Protein AF-A0A660MCF5-F1 (afdb_monomer_lite)

Secondary structure (DSSP, 8-state):
--TTSSPEEEEEEHHHHHHHHHHHHHT-TTS--GGG--HHHHHHHHHHHHHSSSPPP--GGGS-HHHHHHHHHHHHHHHHHHHH-TTSEEEEEEET--SSHHHHHHHHHHHTTTSEEE-TTS-EEESS-EEEEE-SHHHHHHHHHHHHHHHH-HHHHHHHHHTTTEEEEEE-HHHHHHHH-HHHHHHHHHHHHHHHHHHHHHHT-EEEEEE-TTSGGG-SSS-HHHHHHTSPTT--SS--EE--

Structure (mmCIF, N/CA/C/O backbone):
data_AF-A0A660MCF5-F1
#
_entry.id   AF-A0A660MCF5-F1
#
loop_
_atom_site.group_PDB
_atom_site.id
_atom_site.type_symbol
_atom_site.label_atom_id
_atom_site.label_alt_id
_atom_site.label_comp_id
_atom_site.label_asym_id
_atom_site.label_entity_id
_atom_site.label_seq_id
_atom_site.pdbx_PDB_ins_code
_atom_site.Cartn_x
_atom_site.Cartn_y
_atom_site.Cartn_z
_atom_site.occupancy
_atom_site.B_iso_or_equiv
_atom_site.auth_seq_id
_atom_site.auth_comp_id
_atom_site.auth_asym_id
_atom_site.auth_atom_id
_atom_site.pdbx_PDB_model_num
ATOM 1 N N . CYS A 1 1 ? -12.412 12.109 -18.275 1.00 53.78 1 CYS A N 1
ATOM 2 C CA . CYS A 1 1 ? -12.302 12.964 -17.074 1.00 53.78 1 CYS A CA 1
ATOM 3 C C . CYS A 1 1 ? -13.684 13.061 -16.426 1.00 53.78 1 CYS A C 1
ATOM 5 O O . CYS A 1 1 ? -14.648 13.336 -17.127 1.00 53.78 1 CYS A O 1
ATOM 7 N N . GLY A 1 2 ? -13.813 12.710 -15.140 1.00 71.75 2 GLY A N 1
ATOM 8 C CA . GLY A 1 2 ? -15.038 12.979 -14.368 1.00 71.75 2 GLY A CA 1
ATOM 9 C C . GLY A 1 2 ? -15.058 14.424 -13.853 1.00 71.75 2 GLY A C 1
ATOM 10 O O . GLY A 1 2 ? -14.301 15.258 -14.342 1.00 71.75 2 GLY A O 1
ATOM 11 N N . PHE A 1 3 ? -15.846 14.708 -12.812 1.00 80.00 3 PHE A N 1
ATOM 12 C CA . PHE A 1 3 ? -15.931 16.039 -12.180 1.00 80.00 3 PHE A CA 1
ATOM 13 C C . PHE A 1 3 ? -14.675 16.477 -11.391 1.00 80.00 3 PHE A C 1
ATOM 15 O O . PHE A 1 3 ? -14.666 17.560 -10.822 1.00 80.00 3 PHE A O 1
ATOM 22 N N . HIS A 1 4 ? -13.612 15.666 -11.361 1.00 82.19 4 HIS A N 1
ATOM 23 C CA . HIS A 1 4 ? -12.361 15.929 -10.627 1.00 82.19 4 HIS A CA 1
ATOM 24 C C . HIS A 1 4 ? -11.191 16.386 -11.516 1.00 82.19 4 HIS A C 1
ATOM 26 O O . HIS A 1 4 ? -10.119 16.650 -10.992 1.00 82.19 4 HIS A O 1
ATOM 32 N N . MET A 1 5 ? -11.371 16.481 -12.843 1.00 88.25 5 MET A N 1
ATOM 33 C CA . MET A 1 5 ? -10.310 16.702 -13.851 1.00 88.25 5 MET A CA 1
ATOM 34 C C . MET A 1 5 ? -9.238 15.597 -13.886 1.00 88.25 5 MET A C 1
ATOM 36 O O . MET A 1 5 ? -9.144 14.890 -14.891 1.00 88.25 5 MET A O 1
ATOM 40 N N . ALA A 1 6 ? -8.497 15.416 -12.794 1.00 89.88 6 ALA A N 1
ATOM 41 C CA . ALA A 1 6 ? -7.480 14.397 -12.571 1.00 89.88 6 ALA A CA 1
ATOM 42 C C . ALA A 1 6 ? -7.706 13.696 -11.222 1.00 89.88 6 ALA A C 1
ATOM 44 O O . ALA A 1 6 ? -8.265 14.278 -10.294 1.00 89.88 6 ALA A O 1
ATOM 45 N N . SER A 1 7 ? -7.298 12.433 -11.125 1.00 93.81 7 SER A N 1
ATOM 46 C CA . SER A 1 7 ? -7.293 11.715 -9.850 1.00 93.81 7 SER A CA 1
ATOM 47 C C . SER A 1 7 ? -6.057 12.121 -9.049 1.00 93.81 7 SER A C 1
ATOM 49 O O . SER A 1 7 ? -4.959 12.167 -9.602 1.00 93.81 7 SER A O 1
ATOM 51 N N . LEU A 1 8 ? -6.228 12.405 -7.759 1.00 95.56 8 LEU A N 1
ATOM 52 C CA . LEU A 1 8 ? -5.124 12.751 -6.866 1.00 95.56 8 LEU A CA 1
ATOM 53 C C . LEU A 1 8 ? -4.585 11.492 -6.176 1.00 95.56 8 LEU A C 1
ATOM 55 O O . LEU A 1 8 ? -5.326 10.806 -5.475 1.00 95.56 8 LEU A O 1
ATOM 59 N N . ASP A 1 9 ? -3.305 11.185 -6.357 1.00 97.19 9 ASP A N 1
ATOM 60 C CA . ASP A 1 9 ? -2.635 10.182 -5.527 1.00 97.19 9 ASP A CA 1
ATOM 61 C C . ASP A 1 9 ? -2.304 10.777 -4.151 1.00 97.19 9 ASP A C 1
ATOM 63 O O . ASP A 1 9 ? -1.912 11.941 -4.042 1.00 97.19 9 ASP A O 1
ATOM 67 N N . ILE A 1 10 ? -2.433 9.970 -3.100 1.00 97.94 10 ILE A N 1
ATOM 68 C CA . ILE A 1 10 ? -2.010 10.328 -1.741 1.00 97.94 10 ILE A CA 1
ATOM 69 C C . ILE A 1 10 ? -0.671 9.658 -1.480 1.00 97.94 10 ILE A C 1
ATOM 71 O O . ILE A 1 10 ? -0.515 8.488 -1.806 1.00 97.94 10 ILE A O 1
ATOM 75 N N . ARG A 1 11 ? 0.295 10.362 -0.889 1.00 97.75 11 ARG A N 1
ATOM 76 C CA . ARG A 1 11 ? 1.612 9.802 -0.567 1.00 97.75 11 ARG A CA 1
ATOM 77 C C . ARG A 1 11 ? 2.017 10.177 0.852 1.00 97.75 11 ARG A C 1
ATOM 79 O O . ARG A 1 11 ? 1.908 11.342 1.218 1.00 97.75 11 ARG A O 1
ATOM 86 N N . GLN A 1 12 ? 2.507 9.202 1.613 1.00 97.94 12 GLN A N 1
ATOM 87 C CA . GLN A 1 12 ? 3.078 9.405 2.948 1.00 97.94 12 GLN A CA 1
ATOM 88 C C . GLN A 1 12 ? 4.193 8.376 3.211 1.00 97.94 12 GLN A C 1
ATOM 90 O O . GLN A 1 12 ? 4.252 7.344 2.541 1.00 97.94 12 GLN A O 1
ATOM 95 N N . GLU A 1 13 ? 5.114 8.673 4.122 1.00 97.19 13 GLU A N 1
ATOM 96 C CA . GLU A 1 13 ? 6.187 7.771 4.558 1.00 97.19 13 GLU A CA 1
ATOM 97 C C . GLU A 1 13 ? 5.668 6.682 5.507 1.00 97.19 13 GLU A C 1
ATOM 99 O O . GLU A 1 13 ? 4.833 6.953 6.367 1.00 97.19 13 GLU A O 1
ATOM 104 N N . SER A 1 14 ? 6.187 5.458 5.381 1.00 97.94 14 SER A N 1
ATOM 105 C CA . SER A 1 14 ? 5.777 4.320 6.208 1.00 97.94 14 SER A CA 1
ATOM 106 C C . SER A 1 14 ? 5.953 4.527 7.717 1.00 97.94 14 SER A C 1
ATOM 108 O O . SER A 1 14 ? 5.112 4.092 8.499 1.00 97.94 14 SER A O 1
ATOM 110 N N . THR A 1 15 ? 7.021 5.206 8.150 1.00 97.62 15 THR A N 1
ATOM 111 C CA . THR A 1 15 ? 7.314 5.431 9.579 1.00 97.62 15 THR A CA 1
ATOM 112 C C . THR A 1 15 ? 6.227 6.261 10.262 1.00 97.62 15 THR A C 1
ATOM 114 O O . THR A 1 15 ? 5.878 5.997 11.413 1.00 97.62 15 THR A O 1
ATOM 117 N N . TRP A 1 16 ? 5.623 7.202 9.529 1.00 98.19 16 TRP A N 1
ATOM 118 C CA . TRP A 1 16 ? 4.471 7.970 9.989 1.00 98.19 16 TRP A CA 1
ATOM 119 C C . TRP A 1 16 ? 3.284 7.053 10.293 1.00 98.19 16 TRP A C 1
ATOM 121 O O . TRP A 1 16 ? 2.671 7.162 11.353 1.00 98.19 16 TRP A O 1
ATOM 131 N N . HIS A 1 17 ? 2.981 6.101 9.402 1.00 98.56 17 HIS A N 1
ATOM 132 C CA . HIS A 1 17 ? 1.906 5.127 9.622 1.00 98.56 17 HIS A CA 1
ATOM 133 C C . HIS A 1 17 ? 2.190 4.251 10.837 1.00 98.56 17 HIS A C 1
ATOM 135 O O . HIS A 1 17 ? 1.314 4.104 11.686 1.00 98.56 17 HIS A O 1
ATOM 141 N N . THR A 1 18 ? 3.416 3.740 10.957 1.00 98.56 18 THR A N 1
ATOM 142 C CA . THR A 1 18 ? 3.846 2.921 12.095 1.00 98.56 18 THR A CA 1
ATOM 143 C C . THR A 1 18 ? 3.662 3.659 13.424 1.00 98.56 18 THR A C 1
ATOM 145 O O . THR A 1 18 ? 3.112 3.083 14.360 1.00 98.56 18 THR A O 1
ATOM 148 N N . ASN A 1 19 ? 4.057 4.934 13.507 1.00 98.31 19 ASN A N 1
ATOM 149 C CA . ASN A 1 19 ? 3.918 5.737 14.727 1.00 98.31 19 ASN A CA 1
ATOM 150 C C . ASN A 1 19 ? 2.449 5.977 15.095 1.00 98.31 19 ASN A C 1
ATOM 152 O O . ASN A 1 19 ? 2.067 5.811 16.252 1.00 98.31 19 ASN A O 1
ATOM 156 N N . VAL A 1 20 ? 1.613 6.305 14.106 1.00 98.25 20 VAL A N 1
ATOM 157 C CA . VAL A 1 20 ? 0.172 6.503 14.314 1.00 98.25 20 VAL A CA 1
ATOM 158 C C . VAL A 1 20 ? -0.497 5.206 14.772 1.00 98.25 20 VAL A C 1
ATOM 160 O O . VAL A 1 20 ? -1.303 5.210 15.699 1.00 98.25 20 VAL A O 1
ATOM 163 N N . VAL A 1 21 ? -0.159 4.072 14.156 1.00 98.12 21 VAL A N 1
ATOM 164 C CA . VAL A 1 21 ? -0.683 2.763 14.568 1.00 98.12 21 VAL A CA 1
ATOM 165 C C . VAL A 1 21 ? -0.220 2.407 15.980 1.00 98.12 21 VAL A C 1
ATOM 167 O O . VAL A 1 21 ? -1.032 1.923 16.768 1.00 98.12 21 VAL A O 1
ATOM 170 N N . ALA A 1 22 ? 1.031 2.698 16.339 1.00 98.12 22 ALA A N 1
ATOM 171 C CA . ALA A 1 22 ? 1.524 2.483 17.694 1.00 98.12 22 ALA A CA 1
ATOM 172 C C . ALA A 1 22 ? 0.764 3.319 18.736 1.00 98.12 22 ALA A C 1
ATOM 174 O O . ALA A 1 22 ? 0.375 2.785 19.774 1.00 98.12 22 ALA A O 1
ATOM 175 N N . ASP A 1 23 ? 0.495 4.594 18.446 1.00 97.38 23 ASP A N 1
ATOM 176 C CA . ASP A 1 23 ? -0.283 5.477 19.322 1.00 97.38 23 ASP A CA 1
ATOM 177 C C . ASP A 1 23 ? -1.736 4.994 19.486 1.00 97.38 23 ASP A C 1
ATOM 179 O O . ASP A 1 23 ? -2.269 4.960 20.597 1.00 97.38 23 ASP A O 1
ATOM 183 N N . LEU A 1 24 ? -2.362 4.520 18.401 1.00 96.38 24 LEU A N 1
ATOM 184 C CA . LEU A 1 24 ? -3.690 3.897 18.452 1.00 96.38 24 LEU A CA 1
ATOM 185 C C . LEU A 1 24 ? -3.702 2.633 19.325 1.00 96.38 24 LEU A C 1
ATOM 187 O O . LEU A 1 24 ? -4.633 2.440 20.107 1.00 96.38 24 LEU A O 1
ATOM 191 N N . PHE A 1 25 ? -2.680 1.780 19.210 1.00 96.00 25 PHE A N 1
ATOM 192 C CA . PHE A 1 25 ? -2.556 0.563 20.018 1.00 96.00 25 PHE A CA 1
ATOM 193 C C . PHE A 1 25 ? -2.331 0.891 21.500 1.00 96.00 25 PHE A C 1
ATOM 195 O O . PHE A 1 25 ? -2.960 0.275 22.356 1.00 96.00 25 PHE A O 1
ATOM 202 N N . ALA A 1 26 ? -1.514 1.901 21.813 1.00 94.94 26 ALA A N 1
ATOM 203 C CA . ALA A 1 26 ? -1.263 2.340 23.187 1.00 94.94 26 ALA A CA 1
ATOM 204 C C . ALA A 1 26 ? -2.535 2.832 23.907 1.00 94.94 26 ALA A C 1
ATOM 206 O O . ALA A 1 26 ? -2.649 2.711 25.127 1.00 94.94 26 ALA A O 1
ATOM 207 N N . HIS A 1 27 ? -3.512 3.342 23.152 1.00 92.88 27 HIS A N 1
ATOM 208 C CA . HIS A 1 27 ? -4.799 3.813 23.667 1.00 92.88 27 HIS A CA 1
ATOM 209 C C . HIS A 1 27 ? -5.928 2.769 23.582 1.00 92.88 27 HIS A C 1
ATOM 211 O O . HIS A 1 27 ? -7.075 3.075 23.916 1.00 92.88 27 HIS A O 1
ATOM 217 N N . ALA A 1 28 ? -5.619 1.532 23.182 1.00 90.06 28 ALA A N 1
ATOM 218 C CA . ALA A 1 28 ? -6.555 0.416 23.104 1.00 90.06 28 ALA A CA 1
ATOM 219 C C . ALA A 1 28 ? -6.152 -0.687 24.108 1.00 90.06 28 ALA A C 1
ATOM 221 O O . ALA A 1 28 ? -5.292 -1.510 23.802 1.00 90.06 28 ALA A O 1
ATOM 222 N N . PRO A 1 29 ? -6.780 -0.765 25.301 1.00 85.50 29 PRO A N 1
ATOM 223 C CA . PRO A 1 29 ? -6.327 -1.635 26.398 1.00 85.50 29 PRO A CA 1
ATOM 224 C C . PRO A 1 29 ? -6.278 -3.138 26.084 1.00 85.50 29 PRO A C 1
ATOM 226 O O . PRO A 1 29 ? -5.662 -3.909 26.813 1.00 85.50 29 PRO A O 1
ATOM 229 N N . ASN A 1 30 ? -6.984 -3.572 25.043 1.00 89.50 30 ASN A N 1
ATOM 230 C CA . ASN A 1 30 ? -7.065 -4.958 24.594 1.00 89.50 30 ASN A CA 1
ATOM 231 C C . ASN A 1 30 ? -6.038 -5.312 23.506 1.00 89.50 30 ASN A C 1
ATOM 233 O O . ASN A 1 30 ? -6.046 -6.449 23.032 1.00 89.50 30 ASN A O 1
ATOM 237 N N . LEU A 1 31 ? -5.203 -4.362 23.082 1.00 93.56 31 LEU A N 1
ATOM 238 C CA . LEU A 1 31 ? -4.169 -4.570 22.074 1.00 93.56 31 LEU A CA 1
ATOM 239 C C . LEU A 1 31 ? -2.777 -4.662 22.721 1.00 93.56 31 LEU A C 1
ATOM 241 O O . LEU A 1 31 ? -2.547 -4.090 23.787 1.00 93.56 31 LEU A O 1
ATOM 245 N N . PRO A 1 32 ? -1.845 -5.414 22.110 1.00 95.31 32 PRO A N 1
ATOM 246 C CA . PRO A 1 32 ? -0.457 -5.455 22.566 1.00 95.31 32 PRO A CA 1
ATOM 247 C C . PRO A 1 32 ? 0.245 -4.107 22.346 1.00 95.31 32 PRO A C 1
ATOM 249 O O . PRO A 1 32 ? -0.199 -3.289 21.545 1.00 95.31 32 PRO A O 1
ATOM 252 N N . ASP A 1 33 ? 1.399 -3.903 22.985 1.00 96.88 33 ASP A N 1
ATOM 253 C CA . ASP A 1 33 ? 2.291 -2.800 22.616 1.00 96.88 33 ASP A CA 1
ATOM 254 C C . ASP A 1 33 ? 2.858 -3.042 21.209 1.00 96.88 33 ASP A C 1
ATOM 256 O O . ASP A 1 33 ? 3.674 -3.942 20.996 1.00 96.88 33 ASP A O 1
ATOM 260 N N . TYR A 1 34 ? 2.426 -2.229 20.244 1.00 97.94 34 TYR A N 1
ATOM 261 C CA . TYR A 1 34 ? 2.814 -2.355 18.840 1.00 97.94 34 TYR A CA 1
ATOM 262 C C . TYR A 1 34 ? 4.327 -2.216 18.619 1.00 97.94 34 TYR A C 1
ATOM 264 O O . TYR A 1 34 ? 4.895 -2.872 17.743 1.00 97.94 34 TYR A O 1
ATOM 272 N N . ASN A 1 35 ? 5.003 -1.396 19.430 1.00 96.88 35 ASN A N 1
ATOM 273 C CA . ASN A 1 35 ? 6.444 -1.186 19.307 1.00 96.88 35 ASN A CA 1
ATOM 274 C C . ASN A 1 35 ? 7.248 -2.405 19.767 1.00 96.88 35 ASN A C 1
ATOM 276 O O . ASN A 1 35 ? 8.346 -2.631 19.260 1.00 96.88 35 ASN A O 1
ATOM 280 N N . ALA A 1 36 ? 6.687 -3.206 20.675 1.00 97.62 36 ALA A N 1
ATOM 281 C CA . ALA A 1 36 ? 7.292 -4.443 21.157 1.00 97.62 36 ALA A CA 1
ATOM 282 C C . ALA A 1 36 ? 7.068 -5.639 20.214 1.00 97.62 36 ALA A C 1
ATOM 284 O O . ALA A 1 36 ? 7.728 -6.667 20.372 1.00 97.62 36 ALA A O 1
ATOM 285 N N . LEU A 1 37 ? 6.153 -5.527 19.244 1.00 98.19 37 LEU A N 1
ATOM 286 C CA . LEU A 1 37 ? 5.903 -6.582 18.265 1.00 98.19 37 LEU A CA 1
ATOM 287 C C . LEU A 1 37 ? 7.003 -6.632 17.204 1.00 98.19 37 LEU A C 1
ATOM 289 O O . LEU A 1 37 ? 7.386 -5.611 16.618 1.00 98.19 37 LEU A O 1
ATOM 293 N N . ASP A 1 38 ? 7.432 -7.853 16.895 1.00 98.19 38 ASP A N 1
ATOM 294 C CA . ASP A 1 38 ? 8.187 -8.143 15.686 1.00 98.19 38 ASP A CA 1
ATOM 295 C C . ASP A 1 38 ? 7.291 -8.057 14.437 1.00 98.19 38 ASP A C 1
ATOM 297 O O . ASP A 1 38 ? 6.078 -7.850 14.509 1.00 98.19 38 ASP A O 1
ATOM 301 N N . GLU A 1 39 ? 7.895 -8.191 13.258 1.00 97.81 39 GLU A N 1
ATOM 302 C CA . GLU A 1 39 ? 7.181 -8.041 11.988 1.00 97.81 39 GLU A CA 1
ATOM 303 C C . GLU A 1 39 ? 6.022 -9.042 11.841 1.00 97.81 39 GLU A C 1
ATOM 305 O O . GLU A 1 39 ? 4.929 -8.669 11.413 1.00 97.81 39 GLU A O 1
ATOM 310 N N . ALA A 1 40 ? 6.222 -10.295 12.257 1.00 97.88 40 ALA A N 1
ATOM 311 C CA . ALA A 1 40 ? 5.183 -11.319 12.202 1.00 97.88 40 ALA A CA 1
ATOM 312 C C . ALA A 1 40 ? 4.018 -10.993 13.152 1.00 97.88 40 ALA A C 1
ATOM 314 O O . ALA A 1 40 ? 2.851 -11.090 12.763 1.00 97.88 40 ALA A O 1
ATOM 315 N N . GLY A 1 41 ? 4.321 -10.542 14.374 1.00 98.31 41 GLY A N 1
ATOM 316 C CA . GLY A 1 41 ? 3.332 -10.105 15.353 1.00 98.31 41 GLY A CA 1
ATOM 317 C C . GLY A 1 41 ? 2.517 -8.907 14.868 1.00 98.31 41 GLY A C 1
ATOM 318 O O . GLY A 1 41 ? 1.291 -8.906 15.003 1.00 98.31 41 GLY A O 1
ATOM 319 N N . ARG A 1 42 ? 3.164 -7.917 14.235 1.00 98.56 42 ARG A N 1
ATOM 320 C CA . ARG A 1 42 ? 2.482 -6.763 13.622 1.00 98.56 42 ARG A CA 1
ATOM 321 C C . ARG A 1 42 ? 1.526 -7.204 12.523 1.00 98.56 42 ARG A C 1
ATOM 323 O O . ARG A 1 42 ? 0.357 -6.817 12.541 1.00 98.56 42 ARG A O 1
ATOM 330 N N . GLN A 1 43 ? 1.994 -8.054 11.606 1.00 98.44 43 GLN A N 1
ATOM 331 C CA . GLN A 1 43 ? 1.157 -8.597 10.537 1.00 98.44 43 GLN A CA 1
ATOM 332 C C . GLN A 1 43 ? -0.048 -9.346 11.104 1.00 98.44 43 GLN A C 1
ATOM 334 O O . GLN A 1 43 ? -1.174 -9.094 10.678 1.00 98.44 43 GLN A O 1
ATOM 339 N N . GLN A 1 44 ? 0.155 -10.223 12.089 1.00 98.06 44 GLN A N 1
ATOM 340 C CA . GLN A 1 44 ? -0.926 -10.987 12.705 1.00 98.06 44 GLN A CA 1
ATOM 341 C C . GLN A 1 44 ? -1.968 -10.072 13.362 1.00 98.06 44 GLN A C 1
ATOM 343 O O . GLN A 1 44 ? -3.161 -10.214 13.083 1.00 98.06 44 GLN A O 1
ATOM 348 N N . ALA A 1 45 ? -1.531 -9.122 14.194 1.00 97.69 45 ALA A N 1
ATOM 349 C CA . ALA A 1 45 ? -2.424 -8.200 14.890 1.00 97.69 45 ALA A CA 1
ATOM 350 C C . ALA A 1 45 ? -3.243 -7.353 13.904 1.00 97.69 45 ALA A C 1
ATOM 352 O O . ALA A 1 45 ? -4.471 -7.289 13.999 1.00 97.69 45 ALA A O 1
ATOM 353 N N . LEU A 1 46 ? -2.586 -6.760 12.902 1.00 97.81 46 LEU A N 1
ATOM 354 C CA . LEU A 1 46 ? -3.259 -5.948 11.888 1.00 97.81 46 LEU A CA 1
ATOM 355 C C . LEU A 1 46 ? -4.219 -6.776 11.038 1.00 97.81 46 LEU A C 1
ATOM 357 O O . LEU A 1 46 ? -5.336 -6.341 10.787 1.00 97.81 46 LEU A O 1
ATOM 361 N N . THR A 1 47 ? -3.833 -7.986 10.637 1.00 96.94 47 THR A N 1
ATOM 362 C CA . THR A 1 47 ? -4.687 -8.874 9.832 1.00 96.94 47 THR A CA 1
ATOM 363 C C . THR A 1 47 ? -5.995 -9.190 10.544 1.00 96.94 47 THR A C 1
ATOM 365 O O . THR A 1 47 ? -7.057 -9.137 9.925 1.00 96.94 47 THR A O 1
ATOM 368 N N . GLN A 1 48 ? -5.931 -9.474 11.848 1.00 95.19 48 GLN A N 1
ATOM 369 C CA . GLN A 1 48 ? -7.116 -9.728 12.666 1.00 95.19 48 GLN A CA 1
ATOM 370 C C . GLN A 1 48 ? -8.012 -8.487 12.756 1.00 95.19 48 GLN A C 1
ATOM 372 O O . GLN A 1 48 ? -9.221 -8.587 12.554 1.00 95.19 48 GLN A O 1
ATOM 377 N N . LEU A 1 49 ? -7.427 -7.310 12.990 1.00 95.25 49 LEU A N 1
ATOM 378 C CA . LEU A 1 49 ? -8.168 -6.047 13.070 1.00 95.25 49 LEU A CA 1
ATOM 379 C C . LEU A 1 49 ? -8.786 -5.637 11.726 1.00 95.25 49 LEU A C 1
ATOM 381 O O . LEU A 1 49 ? -9.901 -5.119 11.686 1.00 95.25 49 LEU A O 1
ATOM 385 N N . ILE A 1 50 ? -8.093 -5.898 10.617 1.00 95.31 50 ILE A N 1
ATOM 386 C CA . ILE A 1 50 ? -8.585 -5.622 9.263 1.00 95.31 50 ILE A CA 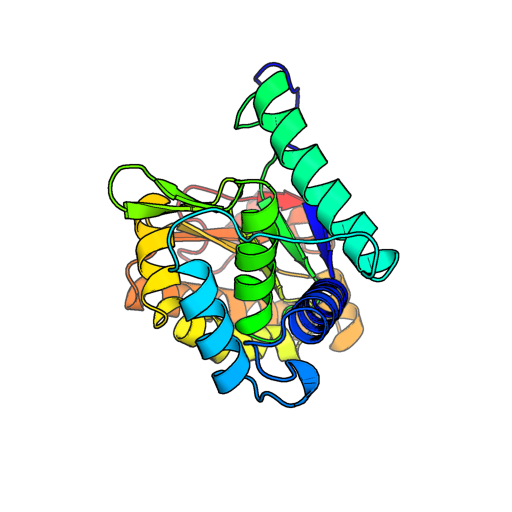1
ATOM 387 C C . ILE A 1 50 ? -9.698 -6.595 8.867 1.00 95.31 50 ILE A C 1
ATOM 389 O O . ILE A 1 50 ? -10.611 -6.198 8.148 1.00 95.31 50 ILE A O 1
ATOM 393 N N . ALA A 1 51 ? -9.662 -7.840 9.337 1.00 93.00 51 ALA A N 1
ATOM 394 C CA . ALA A 1 51 ? -10.709 -8.825 9.070 1.00 93.00 51 ALA A CA 1
ATOM 395 C C . ALA A 1 51 ? -11.930 -8.694 9.999 1.00 93.00 51 ALA A C 1
ATOM 397 O O . ALA A 1 51 ? -12.963 -9.308 9.737 1.00 93.00 51 ALA A O 1
ATOM 398 N N . ALA A 1 52 ? -11.836 -7.916 11.081 1.00 91.50 52 ALA A N 1
ATOM 399 C CA . ALA A 1 52 ? -12.945 -7.731 12.008 1.00 91.50 52 ALA A CA 1
ATOM 400 C C . ALA A 1 52 ? -14.126 -6.991 11.337 1.00 91.50 52 ALA A C 1
ATOM 402 O O . ALA A 1 52 ? -13.906 -6.080 10.529 1.00 91.50 52 ALA A O 1
ATOM 403 N N . PRO A 1 53 ? -15.384 -7.333 11.665 1.00 87.88 53 PRO A N 1
ATOM 404 C CA . PRO A 1 53 ? -16.550 -6.605 11.176 1.00 87.88 53 PRO A CA 1
ATOM 405 C C . PRO A 1 53 ? -16.713 -5.252 11.891 1.00 87.88 53 PRO A C 1
ATOM 407 O O . PRO A 1 53 ? -16.350 -5.102 13.056 1.00 87.88 53 PRO A O 1
ATOM 410 N N . GLY A 1 54 ? -17.316 -4.279 11.202 1.00 84.81 54 GLY A N 1
ATOM 411 C CA . GLY A 1 54 ? -17.668 -2.968 11.767 1.00 84.81 54 GLY A CA 1
ATOM 412 C C . GLY A 1 54 ? -16.514 -1.959 11.850 1.00 84.81 54 GLY A C 1
ATOM 413 O O . GLY A 1 54 ? -15.338 -2.306 11.794 1.00 84.81 54 GLY A O 1
ATOM 414 N N . ALA A 1 55 ? -16.840 -0.671 11.963 1.00 81.19 55 ALA A N 1
ATOM 415 C CA . ALA A 1 55 ? -15.825 0.374 12.091 1.00 81.19 55 ALA A CA 1
ATOM 416 C C . ALA A 1 55 ? -15.152 0.320 13.479 1.00 81.19 55 ALA A C 1
ATOM 418 O O . ALA A 1 55 ? -15.855 0.134 14.477 1.00 81.19 55 ALA A O 1
ATOM 419 N N . PRO A 1 56 ? -13.820 0.504 13.577 1.00 85.25 56 PRO A N 1
ATOM 420 C CA . PRO A 1 56 ? -13.160 0.655 14.869 1.00 85.25 56 PRO A CA 1
ATOM 421 C C . PRO A 1 56 ? -13.749 1.838 15.650 1.00 85.25 56 PRO A C 1
ATOM 423 O O . PRO A 1 56 ? -13.910 2.930 15.104 1.00 85.25 56 PRO A O 1
ATOM 426 N N . LEU A 1 57 ? -14.059 1.629 16.931 1.00 80.94 57 LEU A N 1
ATOM 427 C CA . LEU A 1 57 ? -14.447 2.711 17.837 1.00 80.94 57 LEU A CA 1
ATOM 428 C C . LEU A 1 57 ? -13.190 3.392 18.377 1.00 80.94 57 LEU A C 1
ATOM 430 O O . LEU A 1 57 ? -12.267 2.712 18.823 1.00 80.94 57 LEU A O 1
ATOM 434 N N . LEU A 1 58 ? -13.164 4.725 18.356 1.00 81.88 58 LEU A N 1
ATOM 435 C CA . LEU A 1 58 ? -12.003 5.503 18.772 1.00 81.88 58 LEU A CA 1
ATOM 436 C C . LEU A 1 58 ? -12.408 6.747 19.561 1.00 81.88 58 LEU A C 1
ATOM 438 O O . LEU A 1 58 ? -13.282 7.505 19.142 1.00 81.88 58 LEU A O 1
ATOM 442 N N . PHE A 1 59 ? -11.726 6.978 20.683 1.00 79.38 59 PHE A N 1
ATOM 443 C CA . PHE A 1 59 ? -11.825 8.214 21.454 1.00 79.38 59 PHE A CA 1
ATOM 444 C C . PHE A 1 59 ? -10.602 9.090 21.167 1.00 79.38 59 PHE A C 1
ATOM 446 O O . PHE A 1 59 ? -9.538 8.898 21.743 1.00 79.38 59 PHE A O 1
ATOM 453 N N . GLU A 1 60 ? -10.753 10.061 20.265 1.00 80.12 60 GLU A N 1
ATOM 454 C CA . GLU A 1 60 ? -9.617 10.818 19.710 1.00 80.12 60 GLU A CA 1
ATOM 455 C C . GLU A 1 60 ? -8.950 11.809 20.673 1.00 80.12 60 GLU A C 1
ATOM 457 O O . GLU A 1 60 ? -7.823 12.223 20.426 1.00 80.12 60 GLU A O 1
ATOM 462 N N . GLN A 1 61 ? -9.611 12.185 21.774 1.00 77.69 61 GLN A N 1
ATOM 463 C CA . GLN A 1 61 ? -9.170 13.290 22.643 1.00 77.69 61 GLN A CA 1
ATOM 464 C C . GLN A 1 61 ? -7.800 13.069 23.303 1.00 77.69 61 GLN A C 1
ATOM 466 O O . GLN A 1 61 ? -7.162 14.043 23.689 1.00 77.69 61 GLN A O 1
ATOM 471 N N . ASN A 1 62 ? -7.352 11.816 23.415 1.00 87.00 62 ASN A N 1
ATOM 472 C CA . ASN A 1 62 ? -6.078 11.464 24.048 1.00 87.00 62 ASN A CA 1
ATOM 473 C C . ASN A 1 62 ? -4.977 11.097 23.044 1.00 87.00 62 ASN A C 1
ATOM 475 O O . ASN A 1 62 ? -3.855 10.831 23.454 1.00 87.00 62 ASN A O 1
ATOM 479 N N . LEU A 1 63 ? -5.287 11.079 21.746 1.00 94.75 63 LEU A N 1
ATOM 480 C CA . LEU A 1 63 ? -4.323 10.710 20.713 1.00 94.75 63 LEU A CA 1
ATOM 481 C C . LEU A 1 63 ? -3.356 11.854 20.429 1.00 94.75 63 LEU A C 1
ATOM 483 O O . LEU A 1 63 ? -3.699 13.029 20.607 1.00 94.75 63 LEU A O 1
ATOM 487 N N . SER A 1 64 ? -2.171 11.511 19.931 1.00 96.25 64 SER A N 1
ATOM 488 C CA . SER A 1 64 ? -1.171 12.497 19.538 1.00 96.25 64 SER A CA 1
ATOM 489 C C . SER A 1 64 ? -1.692 13.417 18.417 1.00 96.25 64 SER A C 1
ATOM 491 O O . SER A 1 64 ? -2.572 13.024 17.638 1.00 96.25 64 SER A O 1
ATOM 493 N N . PRO A 1 65 ? -1.145 14.640 18.275 1.00 96.00 65 PRO A N 1
ATOM 494 C CA . PRO A 1 65 ? -1.493 15.523 17.160 1.00 96.00 65 PRO A CA 1
ATOM 495 C C . PRO A 1 65 ? -1.282 14.871 15.784 1.00 96.00 65 PRO A C 1
ATOM 497 O O . PRO A 1 65 ? -2.102 15.050 14.888 1.00 96.00 65 PRO A O 1
ATOM 500 N N . GLU A 1 66 ? -0.226 14.069 15.637 1.00 95.94 66 GLU A N 1
ATOM 501 C CA . GLU A 1 66 ? 0.123 13.356 14.399 1.00 95.94 66 GLU A CA 1
ATOM 502 C C . GLU A 1 66 ? -0.937 12.297 14.055 1.00 95.94 66 GLU A C 1
ATOM 504 O O . GLU A 1 66 ? -1.390 12.189 12.912 1.00 95.94 66 GLU A O 1
ATOM 509 N N . THR A 1 67 ? -1.410 11.560 15.064 1.00 97.31 67 THR A N 1
ATOM 510 C CA . THR A 1 67 ? -2.509 10.599 14.921 1.00 97.31 67 THR A CA 1
ATOM 511 C C . THR A 1 67 ? -3.810 11.294 14.536 1.00 97.31 67 THR A C 1
ATOM 513 O O . THR A 1 67 ? -4.498 10.855 13.611 1.00 97.31 67 THR A O 1
ATOM 516 N N . GLN A 1 68 ? -4.145 12.408 15.191 1.00 96.31 68 GLN A N 1
ATOM 517 C CA . GLN A 1 68 ? -5.339 13.190 14.857 1.00 96.31 68 GLN A CA 1
ATOM 518 C C . GLN A 1 68 ? -5.287 13.721 13.416 1.00 96.31 68 GLN A C 1
ATOM 520 O O . GLN A 1 68 ? -6.289 13.646 12.698 1.00 96.31 68 GLN A O 1
ATOM 525 N N . GLU A 1 69 ? -4.123 14.200 12.967 1.00 96.62 69 GLU A N 1
ATOM 526 C CA . GLU A 1 69 ? -3.896 14.662 11.595 1.00 96.62 69 GLU A CA 1
ATOM 527 C C . GLU A 1 69 ? -4.088 13.531 10.576 1.00 96.62 69 GLU A C 1
ATOM 529 O O . GLU A 1 69 ? -4.836 13.683 9.605 1.00 96.62 69 GLU A O 1
ATOM 534 N N . GLN A 1 70 ? -3.499 12.358 10.823 1.00 97.56 70 GLN A N 1
ATOM 535 C CA . GLN A 1 70 ? -3.645 11.199 9.942 1.00 97.56 70 GLN A CA 1
ATOM 536 C C . GLN A 1 70 ? -5.108 10.736 9.831 1.00 97.56 70 GLN A C 1
ATOM 538 O O . GLN A 1 70 ? -5.590 10.416 8.739 1.00 97.56 70 GLN A O 1
ATOM 543 N N . LEU A 1 71 ? -5.853 10.728 10.937 1.00 96.25 71 LEU A N 1
ATOM 544 C CA . LEU A 1 71 ? -7.279 10.387 10.936 1.00 96.25 71 LEU A CA 1
ATOM 545 C C . LEU A 1 71 ? -8.124 11.465 10.242 1.00 96.25 71 LEU A C 1
ATOM 547 O O . LEU A 1 71 ? -9.095 11.155 9.544 1.00 96.25 71 LEU A O 1
ATOM 551 N N . ALA A 1 72 ? -7.768 12.743 10.392 1.00 96.62 72 ALA A N 1
ATOM 552 C CA . ALA A 1 72 ? -8.394 13.841 9.659 1.00 96.62 72 ALA A CA 1
ATOM 553 C C . ALA A 1 72 ? -8.169 13.716 8.141 1.00 96.62 72 ALA A C 1
ATOM 555 O O . ALA A 1 72 ? -9.113 13.924 7.371 1.00 96.62 72 ALA A O 1
ATOM 556 N N . LEU A 1 73 ? -6.976 13.298 7.704 1.00 97.56 73 LEU A N 1
ATOM 557 C CA . LEU A 1 73 ? -6.688 12.993 6.300 1.00 97.56 73 LEU A CA 1
ATOM 558 C C . LEU A 1 73 ? -7.605 11.880 5.773 1.00 97.56 73 LEU A C 1
ATOM 560 O O . LEU A 1 73 ? -8.260 12.070 4.747 1.00 97.56 73 LEU A O 1
ATOM 564 N N . MET A 1 74 ? -7.723 10.755 6.487 1.00 97.56 74 MET A N 1
ATOM 565 C CA . MET A 1 74 ? -8.589 9.639 6.069 1.00 97.56 74 MET A CA 1
ATOM 566 C C . MET A 1 74 ? -10.056 10.069 5.936 1.00 97.56 74 MET A C 1
ATOM 568 O O . MET A 1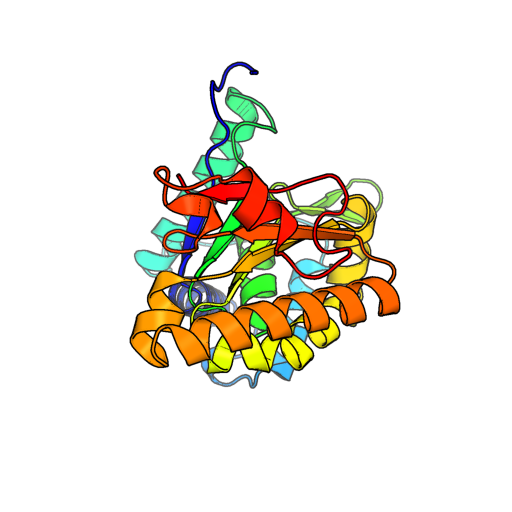 74 ? -10.708 9.780 4.931 1.00 97.56 74 MET A O 1
ATOM 572 N N . ARG A 1 75 ? -10.571 10.846 6.896 1.00 97.06 75 ARG A N 1
ATOM 573 C CA . ARG A 1 75 ? -11.932 11.408 6.828 1.00 97.06 75 ARG A CA 1
ATOM 574 C C . ARG A 1 75 ? -12.111 12.379 5.666 1.00 97.06 75 ARG A C 1
ATOM 576 O O . ARG A 1 75 ? -13.148 12.367 5.007 1.00 97.06 75 ARG A O 1
ATOM 583 N N . THR A 1 76 ? -11.099 13.194 5.384 1.00 98.06 76 THR A N 1
ATOM 584 C CA . THR A 1 76 ? -11.117 14.133 4.255 1.00 98.06 76 THR A CA 1
ATOM 585 C C . THR A 1 76 ? -11.168 13.390 2.922 1.00 98.06 76 THR A C 1
ATOM 587 O O . THR A 1 76 ? -11.965 13.750 2.055 1.00 98.06 76 THR A O 1
ATOM 590 N N . ILE A 1 77 ? -10.396 12.308 2.777 1.00 98.00 77 ILE A N 1
ATOM 591 C CA . ILE A 1 77 ? -10.439 11.433 1.599 1.00 98.00 77 ILE A CA 1
ATOM 592 C C . ILE A 1 77 ? -11.842 10.833 1.434 1.00 98.00 77 ILE A C 1
ATOM 594 O O . ILE A 1 77 ? -12.414 10.916 0.346 1.00 98.00 77 ILE A O 1
ATOM 598 N N . ALA A 1 78 ? -12.429 10.277 2.499 1.00 97.50 78 ALA A N 1
ATOM 599 C CA . ALA A 1 78 ? -13.781 9.715 2.458 1.00 97.50 78 ALA A CA 1
ATOM 600 C C . ALA A 1 78 ? -14.825 10.752 2.024 1.00 97.50 78 ALA A C 1
ATOM 602 O O . ALA A 1 78 ? -15.558 10.524 1.060 1.00 97.50 78 ALA A O 1
ATOM 603 N N . ARG A 1 79 ? -14.813 11.933 2.653 1.00 97.75 79 ARG A N 1
ATOM 604 C CA . ARG A 1 79 ? -15.723 13.039 2.333 1.00 97.75 79 ARG A CA 1
ATOM 605 C C . ARG A 1 79 ? -15.591 13.500 0.881 1.00 97.75 79 ARG A C 1
ATOM 607 O O . ARG A 1 79 ? -16.592 13.725 0.211 1.00 97.75 79 ARG A O 1
ATOM 614 N N . LEU A 1 80 ? -14.371 13.652 0.368 1.00 95.88 80 LEU A N 1
ATOM 615 C CA . LEU A 1 80 ? -14.159 14.085 -1.016 1.00 95.88 80 LEU A CA 1
ATOM 616 C C . LEU A 1 80 ? -14.567 13.010 -2.033 1.00 95.88 80 LEU A C 1
ATOM 618 O O . LEU A 1 80 ? -15.074 13.351 -3.103 1.00 95.88 80 LEU A O 1
ATOM 622 N N . ARG A 1 81 ? -14.416 11.720 -1.706 1.00 95.69 81 ARG A N 1
ATOM 623 C CA . ARG A 1 81 ? -14.945 10.625 -2.540 1.00 95.69 81 ARG A CA 1
ATOM 624 C C . ARG A 1 81 ? -16.466 10.632 -2.598 1.00 95.69 81 ARG A C 1
ATOM 626 O O . ARG A 1 81 ? -17.013 10.381 -3.666 1.00 95.69 81 ARG A O 1
ATOM 633 N N . GLU A 1 82 ? -17.131 10.941 -1.491 1.00 95.31 82 GLU A N 1
ATOM 634 C CA . GLU A 1 82 ? -18.589 11.081 -1.447 1.00 95.31 82 GLU A CA 1
ATOM 635 C C . GLU A 1 82 ? -19.066 12.291 -2.266 1.00 95.31 82 GLU A C 1
ATOM 637 O O . GLU A 1 82 ? -19.972 12.166 -3.085 1.00 95.31 82 GLU A O 1
ATOM 642 N N . LEU A 1 83 ? -18.414 13.448 -2.107 1.00 94.19 83 LEU A N 1
ATOM 643 C CA . LEU A 1 83 ? -18.825 14.697 -2.758 1.00 94.19 83 LEU A CA 1
ATOM 644 C C . LEU A 1 83 ? -18.514 14.752 -4.261 1.00 94.19 83 LEU A C 1
ATOM 646 O O . LEU A 1 83 ? -19.302 15.292 -5.033 1.00 94.19 83 LEU A O 1
ATOM 650 N N . VAL A 1 84 ? -17.348 14.251 -4.678 1.00 93.62 84 VAL A N 1
ATOM 651 C CA . VAL A 1 84 ? -16.828 14.423 -6.051 1.00 93.62 84 VAL A CA 1
ATOM 652 C C . VAL A 1 84 ? -16.864 13.112 -6.849 1.00 93.62 84 VAL A C 1
ATOM 654 O O . VAL A 1 84 ? -16.913 13.117 -8.084 1.00 93.62 84 VAL A O 1
ATOM 657 N N . GLY A 1 85 ? -16.879 11.973 -6.155 1.00 92.50 85 GLY A N 1
ATOM 658 C CA . GLY A 1 85 ? -17.007 10.635 -6.727 1.00 92.50 85 GLY A CA 1
ATOM 659 C C . GLY A 1 85 ? -15.848 9.698 -6.378 1.00 92.50 85 GLY A C 1
ATOM 660 O O . GLY A 1 85 ? -14.749 10.112 -6.009 1.00 92.50 85 GLY A O 1
ATOM 661 N N . ALA A 1 86 ? -16.070 8.396 -6.567 1.00 91.69 86 ALA A N 1
ATOM 662 C CA . ALA A 1 86 ? -15.121 7.350 -6.173 1.00 91.69 86 ALA A CA 1
ATOM 663 C C . ALA A 1 86 ? -13.743 7.439 -6.862 1.00 91.69 86 ALA A C 1
ATOM 665 O O . ALA A 1 86 ? -12.763 6.946 -6.312 1.00 91.69 86 ALA A O 1
ATOM 666 N N . ARG A 1 87 ? -13.668 8.082 -8.039 1.00 92.12 87 ARG A N 1
ATOM 667 C CA . ARG A 1 87 ? -12.447 8.243 -8.856 1.00 92.12 87 ARG A CA 1
ATOM 668 C C . ARG A 1 87 ? -11.653 9.525 -8.562 1.00 92.12 87 ARG A C 1
ATOM 670 O O . ARG A 1 87 ? -10.703 9.825 -9.277 1.00 92.12 87 ARG A O 1
ATOM 677 N N . THR A 1 88 ? -12.048 10.296 -7.548 1.00 94.19 88 THR A N 1
ATOM 678 C CA . THR A 1 88 ? -11.363 11.543 -7.154 1.00 94.19 88 THR A CA 1
ATOM 679 C C . THR A 1 88 ? -9.920 11.302 -6.724 1.00 94.19 88 THR A C 1
ATOM 681 O O . THR A 1 88 ? -9.058 12.136 -6.982 1.00 94.19 88 THR A O 1
ATOM 684 N N . PHE A 1 89 ? -9.645 10.144 -6.126 1.00 95.94 89 PHE A N 1
ATOM 685 C CA . PHE A 1 89 ? -8.294 9.734 -5.767 1.00 95.94 89 PHE A CA 1
ATOM 686 C C . PHE A 1 89 ? -7.836 8.564 -6.627 1.00 95.94 89 PHE A C 1
ATOM 688 O O . PHE A 1 89 ? -8.653 7.753 -7.069 1.00 95.94 89 PHE A O 1
ATOM 695 N N . GLY A 1 90 ? -6.529 8.517 -6.870 1.00 94.88 90 GLY A N 1
ATOM 696 C CA . GLY A 1 90 ? -5.860 7.363 -7.449 1.00 94.88 90 GLY A CA 1
ATOM 697 C C . GLY A 1 90 ? -5.462 6.389 -6.345 1.00 94.88 90 GLY A C 1
ATOM 698 O O . GLY A 1 90 ? -6.318 5.826 -5.664 1.00 94.88 90 GLY A O 1
ATOM 699 N N . SER A 1 91 ? -4.161 6.207 -6.167 1.00 96.31 91 SER A N 1
ATOM 700 C CA . SER A 1 91 ? -3.569 5.270 -5.215 1.00 96.31 91 SER A CA 1
ATOM 701 C C . SER A 1 91 ? -3.133 5.960 -3.924 1.00 96.31 91 SER A C 1
ATOM 703 O O . SER A 1 91 ? -2.807 7.148 -3.912 1.00 96.31 91 SER A O 1
ATOM 705 N N . TYR A 1 92 ? -3.075 5.189 -2.839 1.00 98.38 92 TYR A N 1
ATOM 706 C CA . TYR A 1 92 ? -2.351 5.560 -1.628 1.00 98.38 92 TYR A CA 1
ATOM 707 C C . TYR A 1 92 ? -0.937 4.972 -1.693 1.00 98.38 92 TYR A C 1
ATOM 709 O O . TYR A 1 92 ? -0.757 3.758 -1.645 1.00 98.38 92 TYR A O 1
ATOM 717 N N . ILE A 1 93 ? 0.066 5.828 -1.823 1.00 98.50 93 ILE A N 1
ATOM 718 C CA . ILE A 1 93 ? 1.472 5.478 -2.011 1.00 98.50 93 ILE A CA 1
ATOM 719 C C . ILE A 1 93 ? 2.189 5.513 -0.661 1.00 98.50 93 ILE A C 1
ATOM 721 O O . ILE A 1 93 ? 2.126 6.516 0.056 1.00 98.50 93 ILE A O 1
ATOM 725 N N . ILE A 1 94 ? 2.914 4.441 -0.346 1.00 98.38 94 ILE A N 1
ATOM 726 C CA . ILE A 1 94 ? 3.696 4.321 0.890 1.00 98.38 94 ILE A CA 1
ATOM 727 C C . ILE A 1 94 ? 5.178 4.453 0.553 1.00 98.38 94 ILE A C 1
ATOM 729 O O . ILE A 1 94 ? 5.774 3.525 0.013 1.00 98.38 94 ILE A O 1
ATOM 733 N N . SER A 1 95 ? 5.774 5.601 0.869 1.00 96.75 95 SER A N 1
ATOM 734 C CA . SER A 1 95 ? 7.220 5.832 0.685 1.00 96.75 95 SER A CA 1
ATOM 735 C C . SER A 1 95 ? 8.030 5.016 1.688 1.00 96.75 95 SER A C 1
ATOM 737 O O . SER A 1 95 ? 7.518 4.718 2.768 1.00 96.75 95 SER A O 1
ATOM 739 N N . MET A 1 96 ? 9.289 4.709 1.359 1.00 94.75 96 MET A N 1
ATOM 740 C CA . MET A 1 96 ? 10.195 3.936 2.226 1.00 94.75 96 MET A CA 1
ATOM 741 C C . MET A 1 96 ? 9.617 2.576 2.669 1.00 94.75 96 MET A C 1
ATOM 743 O O . MET A 1 96 ? 9.773 2.145 3.814 1.00 94.75 96 MET A O 1
ATOM 747 N N . THR A 1 97 ? 8.917 1.872 1.770 1.00 97.19 97 THR A N 1
ATOM 748 C CA . THR A 1 97 ? 8.334 0.571 2.122 1.00 97.19 97 THR A CA 1
ATOM 749 C C . THR A 1 97 ? 9.410 -0.511 2.220 1.00 97.19 97 THR A C 1
ATOM 751 O O . THR A 1 97 ? 9.933 -0.955 1.202 1.00 97.19 97 THR A O 1
ATOM 754 N N . ASN A 1 98 ? 9.663 -1.005 3.436 1.00 95.75 98 ASN A N 1
ATOM 755 C CA . ASN A 1 98 ? 10.620 -2.090 3.694 1.00 95.75 98 ASN A CA 1
ATOM 756 C C . ASN A 1 98 ? 10.053 -3.267 4.513 1.00 95.75 98 ASN A C 1
ATOM 758 O O . ASN A 1 98 ? 10.785 -4.199 4.843 1.00 95.75 98 ASN A O 1
ATOM 762 N N . ARG A 1 99 ? 8.752 -3.245 4.828 1.00 97.25 99 ARG A N 1
ATOM 763 C CA . ARG A 1 99 ? 8.043 -4.272 5.606 1.00 97.25 99 ARG A CA 1
ATOM 764 C C . ARG A 1 99 ? 6.643 -4.499 5.059 1.00 97.25 99 ARG A C 1
ATOM 766 O O . ARG A 1 99 ? 6.025 -3.582 4.517 1.00 97.25 99 ARG A O 1
ATOM 773 N N . THR A 1 100 ? 6.125 -5.704 5.259 1.00 98.12 100 THR A N 1
ATOM 774 C CA . THR A 1 100 ? 4.753 -6.074 4.889 1.00 98.12 100 THR A CA 1
ATOM 775 C C . THR A 1 100 ? 3.735 -5.358 5.777 1.00 98.12 100 THR A C 1
ATOM 777 O O . THR A 1 100 ? 2.688 -4.929 5.284 1.00 98.12 100 THR A O 1
ATOM 780 N N . SER A 1 101 ? 4.052 -5.155 7.066 1.00 98.56 101 SER A N 1
ATOM 781 C CA . SER A 1 101 ? 3.187 -4.437 8.007 1.00 98.56 101 SER A CA 1
ATOM 782 C C . SER A 1 101 ? 2.821 -3.042 7.512 1.00 98.56 101 SER A C 1
ATOM 784 O O . SER A 1 101 ? 1.680 -2.645 7.691 1.00 98.56 101 SER A O 1
ATOM 786 N N . HIS A 1 102 ? 3.712 -2.332 6.810 1.00 98.62 102 HIS A N 1
ATOM 787 C CA . HIS A 1 102 ? 3.439 -0.979 6.314 1.00 98.62 102 HIS A CA 1
ATOM 788 C C . HIS A 1 102 ? 2.192 -0.915 5.411 1.00 98.62 102 HIS A C 1
ATOM 790 O O . HIS A 1 102 ? 1.389 0.011 5.512 1.00 98.62 102 HIS A O 1
ATOM 796 N N . ILE A 1 103 ? 1.974 -1.926 4.561 1.00 98.56 103 ILE A N 1
ATOM 797 C CA . ILE A 1 103 ? 0.780 -2.002 3.705 1.00 98.56 103 ILE A CA 1
ATOM 798 C C . ILE A 1 103 ? -0.473 -2.246 4.559 1.00 98.56 103 ILE A C 1
ATOM 800 O O . ILE A 1 103 ? -1.521 -1.630 4.340 1.00 98.56 103 ILE A O 1
ATOM 804 N N . LEU A 1 104 ? -0.364 -3.131 5.553 1.00 98.62 104 LEU A N 1
ATOM 805 C CA . LEU A 1 104 ? -1.457 -3.461 6.466 1.00 98.62 104 LEU A CA 1
ATOM 806 C C . LEU A 1 104 ? -1.799 -2.289 7.402 1.00 98.62 104 LEU A C 1
ATOM 808 O O . LEU A 1 104 ? -2.969 -2.072 7.697 1.00 98.62 104 LEU A O 1
ATOM 812 N N . GLU A 1 105 ? -0.815 -1.494 7.820 1.00 98.75 105 GLU A N 1
ATOM 813 C CA . GLU A 1 105 ? -0.996 -0.289 8.634 1.00 98.75 105 GLU A CA 1
ATOM 814 C C . GLU A 1 105 ? -1.902 0.707 7.907 1.00 98.75 105 GLU A C 1
ATOM 816 O O . GLU A 1 105 ? -2.892 1.168 8.471 1.00 98.75 105 GLU A O 1
ATOM 821 N N . VAL A 1 106 ? -1.651 0.974 6.622 1.00 98.56 106 VAL A N 1
ATOM 822 C CA . VAL A 1 106 ? -2.513 1.861 5.825 1.00 98.56 106 VAL A CA 1
ATOM 823 C C . VAL A 1 106 ? -3.918 1.287 5.650 1.00 98.56 106 VAL A C 1
ATOM 825 O O . VAL A 1 106 ? -4.892 2.028 5.807 1.00 98.56 106 VAL A O 1
ATOM 828 N N . LEU A 1 107 ? -4.055 -0.019 5.383 1.00 98.06 107 LEU A N 1
ATOM 829 C CA . LEU A 1 107 ? -5.375 -0.660 5.333 1.00 98.06 107 LEU A CA 1
ATOM 830 C C . LEU A 1 107 ? -6.127 -0.512 6.651 1.00 98.06 107 LEU A C 1
ATOM 832 O O . LEU A 1 107 ? -7.322 -0.233 6.630 1.00 98.06 107 LEU A O 1
ATOM 836 N N . PHE A 1 108 ? -5.449 -0.685 7.781 1.00 97.81 108 PHE A N 1
ATOM 837 C CA . PHE A 1 108 ? -6.037 -0.514 9.101 1.00 97.81 108 PHE A CA 1
ATOM 838 C C . PHE A 1 108 ? -6.463 0.941 9.343 1.00 97.81 108 PHE A C 1
ATOM 840 O O . PHE A 1 108 ? -7.599 1.179 9.750 1.00 97.81 108 PHE A O 1
ATOM 847 N N . LEU A 1 109 ? -5.621 1.921 9.000 1.00 97.94 109 LEU A N 1
ATOM 848 C CA . LEU A 1 109 ? -5.941 3.348 9.131 1.00 97.94 109 LEU A CA 1
ATOM 849 C C . LEU A 1 109 ? -7.139 3.768 8.264 1.00 97.94 109 LEU A C 1
ATOM 851 O O . LEU A 1 109 ? -7.981 4.550 8.704 1.00 97.94 109 LEU A O 1
ATOM 855 N N . MET A 1 110 ? -7.267 3.212 7.056 1.00 97.56 110 MET A N 1
ATOM 856 C CA . MET A 1 110 ? -8.417 3.453 6.177 1.00 97.56 110 MET A CA 1
ATOM 857 C C . MET A 1 110 ? -9.757 3.029 6.809 1.00 97.56 110 MET A C 1
ATOM 859 O O . MET A 1 110 ? -10.794 3.627 6.499 1.00 97.56 110 MET A O 1
ATOM 863 N N . ARG A 1 111 ? -9.764 2.067 7.744 1.00 96.00 111 ARG A N 1
ATOM 864 C CA . ARG A 1 111 ? -10.999 1.599 8.397 1.00 96.00 111 ARG A CA 1
ATOM 865 C C . ARG A 1 111 ? -11.681 2.681 9.218 1.00 96.00 111 ARG A C 1
ATOM 867 O O . ARG A 1 111 ? -12.908 2.737 9.244 1.00 96.00 111 ARG A O 1
ATOM 874 N N . PHE A 1 112 ? -10.909 3.570 9.842 1.00 95.25 112 PHE A N 1
ATOM 875 C CA . PHE A 1 112 ? -11.442 4.643 10.690 1.00 95.25 112 PHE A CA 1
ATOM 876 C C . PHE A 1 112 ? -12.272 5.678 9.915 1.00 95.25 112 PHE A C 1
ATOM 878 O O . PHE A 1 112 ? -13.011 6.449 10.519 1.00 95.25 112 PHE A O 1
ATOM 885 N N . ALA A 1 113 ? -12.187 5.685 8.582 1.00 95.62 113 ALA A N 1
ATOM 886 C CA . ALA A 1 113 ? -12.996 6.538 7.714 1.00 95.62 113 ALA A CA 1
ATOM 887 C C . ALA A 1 113 ? -13.915 5.743 6.767 1.00 95.62 113 ALA A C 1
ATOM 889 O O . ALA A 1 113 ? -14.411 6.300 5.789 1.00 95.62 113 ALA A O 1
ATOM 890 N N . GLY A 1 114 ? -14.106 4.437 7.003 1.00 94.88 114 GLY A N 1
ATOM 891 C CA . GLY A 1 114 ? -14.888 3.564 6.117 1.00 94.88 114 GLY A CA 1
ATOM 892 C C . GLY A 1 114 ? -14.275 3.386 4.722 1.00 94.88 114 GLY A C 1
ATOM 893 O O . GLY A 1 114 ? -14.959 2.972 3.785 1.00 94.88 114 GLY A O 1
ATOM 894 N N . LEU A 1 115 ? -12.988 3.706 4.562 1.00 96.38 115 LEU A N 1
ATOM 895 C CA . LEU A 1 115 ? -12.254 3.552 3.308 1.00 96.38 115 LEU A CA 1
ATOM 896 C C . LEU A 1 115 ? -11.758 2.119 3.106 1.00 96.38 115 LEU A C 1
ATOM 898 O O . LEU A 1 115 ? -11.390 1.763 1.997 1.00 96.38 115 LEU A O 1
ATOM 902 N N . SER A 1 116 ? -11.772 1.280 4.130 1.00 96.62 116 SER A N 1
ATOM 903 C CA . SER A 1 116 ? -11.532 -0.156 4.013 1.00 96.62 116 SER A CA 1
ATOM 904 C C . SER A 1 116 ? -12.393 -0.898 5.028 1.00 96.62 116 SER A C 1
ATOM 906 O O . SER A 1 116 ? -12.842 -0.319 6.021 1.00 96.62 116 SER A O 1
ATOM 908 N N . GLY A 1 117 ? -12.643 -2.178 4.778 1.00 94.00 117 GLY A N 1
ATOM 909 C CA . GLY A 1 117 ? -13.471 -2.997 5.652 1.00 94.00 117 GLY A CA 1
ATOM 910 C C . GLY A 1 117 ? -14.054 -4.191 4.918 1.00 94.00 117 GLY A C 1
ATOM 911 O O . GLY A 1 117 ? -13.460 -4.685 3.964 1.00 94.00 117 GLY A O 1
ATOM 912 N N . GLN A 1 118 ? -15.223 -4.635 5.369 1.00 92.94 118 GLN A N 1
ATOM 913 C CA . GLN A 1 118 ? -16.029 -5.658 4.711 1.00 92.94 118 GLN A CA 1
ATOM 914 C C . GLN A 1 118 ? -17.335 -5.036 4.220 1.00 92.94 118 GLN A C 1
ATOM 916 O O . GLN A 1 118 ? -17.912 -4.193 4.909 1.00 92.94 118 GLN A O 1
ATOM 921 N N . ASP A 1 119 ? -17.781 -5.429 3.030 1.00 89.44 119 ASP A N 1
ATOM 922 C CA . ASP A 1 119 ? -19.097 -5.050 2.519 1.00 89.44 119 ASP A CA 1
ATOM 923 C C . ASP A 1 119 ? -20.226 -5.841 3.210 1.00 89.44 119 ASP A C 1
ATOM 925 O O . ASP A 1 119 ? -19.989 -6.676 4.085 1.00 89.44 119 ASP A O 1
ATOM 929 N N . GLU A 1 120 ? -21.477 -5.599 2.809 1.00 87.25 120 GLU A N 1
ATOM 930 C CA . GLU A 1 120 ? -22.660 -6.278 3.368 1.00 87.25 120 GLU A CA 1
ATOM 931 C C . GLU A 1 120 ? -22.627 -7.812 3.215 1.00 87.25 120 GLU A C 1
ATOM 933 O O . GLU A 1 120 ? -23.324 -8.521 3.938 1.00 87.25 120 GLU A O 1
ATOM 938 N N . GLN A 1 121 ? -21.819 -8.333 2.287 1.00 87.81 121 GLN A N 1
ATOM 939 C CA . GLN A 1 121 ? -21.640 -9.764 2.029 1.00 87.81 121 GLN A CA 1
ATOM 940 C C . GLN A 1 121 ? -20.390 -10.328 2.726 1.00 87.81 121 GLN A C 1
ATOM 942 O O . GLN A 1 121 ? -20.047 -11.492 2.522 1.00 87.81 121 GLN A O 1
ATOM 947 N N . GLY A 1 122 ? -19.701 -9.520 3.539 1.00 87.56 122 GLY A N 1
ATOM 948 C CA . GLY A 1 122 ? -18.470 -9.900 4.227 1.00 87.56 122 GLY A CA 1
ATOM 949 C C . GLY A 1 122 ? -17.220 -9.857 3.342 1.00 87.56 122 GLY A C 1
ATOM 950 O O . GLY A 1 122 ? -16.159 -10.305 3.776 1.00 87.56 122 GLY A O 1
ATOM 951 N N . ARG A 1 123 ? -17.303 -9.340 2.108 1.00 90.38 123 ARG A N 1
ATOM 952 C CA . ARG A 1 123 ? -16.157 -9.297 1.189 1.00 90.38 123 ARG A CA 1
ATOM 953 C C . ARG A 1 123 ? -15.260 -8.109 1.527 1.00 90.38 123 ARG A C 1
ATOM 955 O O . ARG A 1 123 ? -15.775 -6.998 1.684 1.00 90.38 123 ARG A O 1
ATOM 9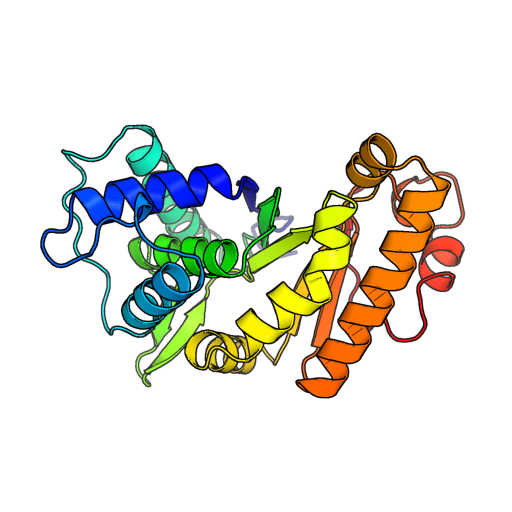62 N N . PRO A 1 124 ? -13.933 -8.298 1.623 1.00 94.06 124 PRO A N 1
ATOM 963 C CA . PRO A 1 124 ? -13.026 -7.206 1.931 1.00 94.06 124 PRO A CA 1
ATOM 964 C C . PRO A 1 124 ? -12.989 -6.183 0.794 1.00 94.06 124 PRO A C 1
ATOM 966 O O . PRO A 1 124 ? -12.964 -6.534 -0.389 1.00 94.06 124 PRO A O 1
ATOM 969 N N . TYR A 1 125 ? -12.937 -4.906 1.159 1.00 95.12 125 TYR A N 1
ATOM 970 C CA . TYR A 1 125 ? -12.769 -3.807 0.220 1.00 95.12 125 TYR A CA 1
ATOM 971 C C . TYR A 1 125 ? -11.747 -2.794 0.731 1.00 95.12 125 TYR A C 1
ATOM 973 O O . TYR A 1 125 ? -11.553 -2.609 1.935 1.00 95.12 125 TYR A O 1
ATOM 981 N N . ALA A 1 126 ? -11.139 -2.090 -0.218 1.00 96.62 126 ALA A N 1
ATOM 982 C CA . ALA A 1 126 ? -10.385 -0.872 0.015 1.00 96.62 126 ALA A CA 1
ATOM 983 C C . ALA A 1 126 ? -10.741 0.137 -1.079 1.00 96.62 126 ALA A C 1
ATOM 985 O O . ALA A 1 126 ? -10.830 -0.184 -2.264 1.00 96.62 126 ALA A O 1
ATOM 986 N N . ALA A 1 127 ? -10.989 1.361 -0.646 1.00 96.12 127 ALA A N 1
ATOM 987 C CA . ALA A 1 127 ? -11.466 2.487 -1.424 1.00 96.12 127 ALA A CA 1
ATOM 988 C C . ALA A 1 127 ? -10.442 3.011 -2.429 1.00 96.12 127 ALA A C 1
ATOM 990 O O . ALA A 1 127 ? -10.831 3.539 -3.473 1.00 96.12 127 ALA A O 1
ATOM 991 N N . LEU A 1 128 ? -9.167 2.926 -2.053 1.00 96.50 128 LEU A N 1
ATOM 992 C CA . LEU A 1 128 ? -8.010 3.287 -2.853 1.00 96.50 128 LEU A CA 1
ATOM 993 C C . LEU A 1 128 ? -7.095 2.055 -2.915 1.00 96.50 128 LEU A C 1
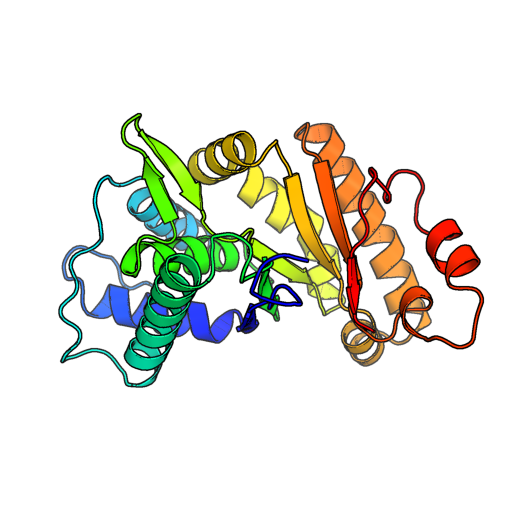ATOM 995 O O . LEU A 1 128 ? -6.908 1.400 -1.884 1.00 96.50 128 LEU A O 1
ATOM 999 N N . PRO A 1 129 ? -6.498 1.744 -4.076 1.00 95.44 129 PRO A N 1
ATOM 1000 C CA . PRO A 1 129 ? -5.405 0.785 -4.137 1.00 95.44 129 PRO A CA 1
ATOM 1001 C C . PRO A 1 129 ? -4.204 1.322 -3.351 1.00 95.44 129 PRO A C 1
ATOM 1003 O O . PRO A 1 129 ? -3.920 2.523 -3.377 1.00 95.44 129 PRO A O 1
ATOM 1006 N N . ILE A 1 130 ? -3.492 0.434 -2.660 1.00 97.88 130 ILE A N 1
ATOM 1007 C CA . ILE A 1 130 ? -2.275 0.781 -1.921 1.00 97.88 130 ILE A CA 1
ATOM 1008 C C . ILE A 1 130 ? -1.068 0.369 -2.753 1.00 97.88 130 ILE A C 1
ATOM 1010 O O . ILE A 1 130 ? -0.945 -0.793 -3.136 1.00 97.88 130 ILE A O 1
ATOM 1014 N N . ALA A 1 131 ? -0.187 1.328 -3.017 1.00 97.88 131 ALA A N 1
ATOM 1015 C CA . ALA A 1 131 ? 1.020 1.145 -3.803 1.00 97.88 131 ALA A CA 1
ATOM 1016 C C . ALA A 1 131 ? 2.257 1.266 -2.894 1.00 97.88 131 ALA A C 1
ATOM 1018 O O . ALA A 1 131 ? 2.623 2.387 -2.522 1.00 97.88 131 ALA A O 1
ATOM 1019 N N . PRO A 1 132 ? 2.922 0.156 -2.520 1.00 98.12 132 PRO A N 1
ATOM 1020 C CA . PRO A 1 132 ? 4.221 0.244 -1.871 1.00 98.12 132 PRO A CA 1
ATOM 1021 C C . PRO A 1 132 ? 5.229 0.867 -2.840 1.00 98.12 132 PRO A C 1
ATOM 1023 O O . PRO A 1 132 ? 5.277 0.506 -4.020 1.00 98.12 132 PRO A O 1
ATOM 1026 N N . LEU A 1 133 ? 6.015 1.818 -2.342 1.00 97.50 133 LEU A N 1
ATOM 1027 C CA . LEU A 1 133 ? 7.095 2.455 -3.078 1.00 97.50 133 LEU A CA 1
ATOM 1028 C C . LEU A 1 133 ? 8.439 1.936 -2.557 1.00 97.50 133 LEU A C 1
ATOM 1030 O O . LEU A 1 133 ? 8.818 2.194 -1.414 1.00 97.50 133 LEU A O 1
ATOM 1034 N N . PHE A 1 134 ? 9.141 1.203 -3.424 1.00 95.50 134 PHE A N 1
ATOM 1035 C CA . PHE A 1 134 ? 10.487 0.689 -3.175 1.00 95.50 134 PHE A CA 1
ATOM 1036 C C . PHE A 1 134 ? 11.518 1.666 -3.755 1.00 95.50 134 PHE A C 1
ATOM 1038 O O . PHE A 1 134 ? 11.588 1.854 -4.977 1.00 95.50 134 PHE A O 1
ATOM 1045 N N . GLU A 1 135 ? 12.278 2.326 -2.877 1.00 89.81 135 GLU A N 1
ATOM 1046 C CA . GLU A 1 135 ? 13.122 3.480 -3.227 1.00 89.81 135 GLU A CA 1
ATOM 1047 C C . GLU A 1 135 ? 14.617 3.218 -3.095 1.00 89.81 135 GLU A C 1
ATOM 1049 O O . GLU A 1 135 ? 15.375 3.731 -3.918 1.00 89.81 135 GLU A O 1
ATOM 1054 N N . THR A 1 136 ? 15.055 2.431 -2.111 1.00 90.25 136 THR A N 1
ATOM 1055 C CA . THR A 1 136 ? 16.479 2.118 -1.913 1.00 90.25 136 THR A CA 1
ATOM 1056 C C . THR A 1 136 ? 16.881 0.813 -2.600 1.00 90.25 136 THR A C 1
ATOM 1058 O O . THR A 1 136 ? 16.043 0.010 -3.020 1.00 90.25 136 THR A O 1
ATOM 1061 N N . ILE A 1 137 ? 18.187 0.568 -2.732 1.00 88.31 137 ILE A N 1
ATOM 1062 C CA . ILE A 1 137 ? 18.697 -0.693 -3.284 1.00 88.31 137 ILE A CA 1
ATOM 1063 C C . ILE A 1 137 ? 18.318 -1.883 -2.395 1.00 88.31 137 ILE A C 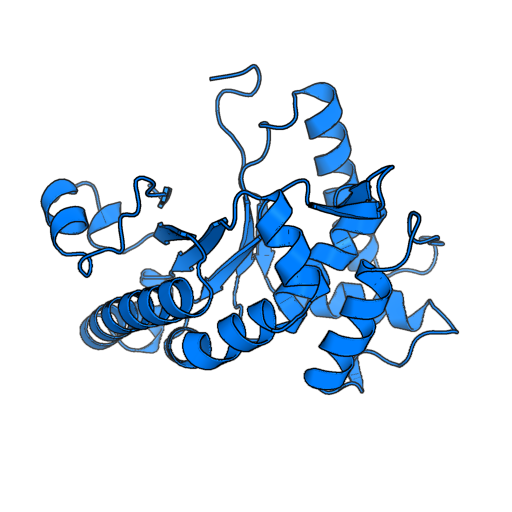1
ATOM 1065 O O . ILE A 1 137 ? 18.082 -2.978 -2.909 1.00 88.31 137 ILE A O 1
ATOM 1069 N N . GLU A 1 138 ? 18.282 -1.686 -1.080 1.00 90.56 138 GLU A N 1
ATOM 1070 C CA . GLU A 1 138 ? 17.871 -2.714 -0.126 1.00 90.56 138 GLU A CA 1
ATOM 1071 C C . GLU A 1 138 ? 16.375 -3.022 -0.254 1.00 90.56 138 GLU A C 1
ATOM 1073 O O . GLU A 1 138 ? 16.004 -4.188 -0.393 1.00 90.56 138 GLU A O 1
ATOM 1078 N N . ASP A 1 139 ? 15.532 -1.993 -0.359 1.00 92.62 139 ASP A N 1
ATOM 1079 C CA . ASP A 1 139 ? 14.087 -2.157 -0.554 1.00 92.62 139 ASP A CA 1
ATOM 1080 C C . ASP A 1 139 ? 13.770 -2.921 -1.844 1.00 92.62 139 ASP A C 1
ATOM 1082 O O . ASP A 1 139 ? 12.960 -3.846 -1.839 1.00 92.62 139 ASP A O 1
ATOM 1086 N N . LEU A 1 140 ? 14.454 -2.585 -2.948 1.00 93.12 140 LEU A N 1
ATOM 1087 C CA . LEU A 1 140 ? 14.289 -3.270 -4.235 1.00 93.12 140 LEU A CA 1
ATOM 1088 C C . LEU A 1 140 ? 14.648 -4.760 -4.159 1.00 93.12 140 LEU A C 1
ATOM 1090 O O . LEU A 1 140 ? 14.043 -5.570 -4.863 1.00 93.12 140 LEU A O 1
ATOM 1094 N N . LYS A 1 141 ? 15.626 -5.133 -3.325 1.00 91.19 141 LYS A N 1
ATOM 1095 C CA . LYS A 1 141 ? 15.976 -6.541 -3.093 1.00 91.19 141 LYS A CA 1
ATOM 1096 C C . LYS A 1 141 ? 14.916 -7.241 -2.249 1.00 91.19 141 LYS A C 1
ATOM 1098 O O . LYS A 1 141 ? 14.539 -8.352 -2.593 1.00 91.19 141 LYS A O 1
ATOM 1103 N N . ASN A 1 142 ? 14.394 -6.567 -1.226 1.00 94.12 142 ASN A N 1
ATOM 1104 C CA . ASN A 1 142 ? 13.412 -7.118 -0.290 1.00 94.12 142 ASN A CA 1
ATOM 1105 C C . ASN A 1 142 ? 12.012 -7.333 -0.894 1.00 94.12 142 ASN A C 1
ATOM 1107 O O . ASN A 1 142 ? 11.146 -7.920 -0.243 1.00 94.12 142 ASN A O 1
ATOM 1111 N N . ILE A 1 143 ? 11.771 -6.914 -2.141 1.00 96.75 143 ILE A N 1
ATOM 1112 C CA . ILE A 1 143 ? 10.530 -7.199 -2.882 1.00 96.75 143 ILE A CA 1
ATOM 1113 C C . ILE A 1 143 ? 10.219 -8.702 -2.918 1.00 96.75 143 ILE A C 1
ATOM 1115 O O . ILE A 1 143 ? 9.053 -9.086 -2.810 1.00 96.75 143 ILE A O 1
ATOM 1119 N N . ASP A 1 144 ? 11.249 -9.547 -3.048 1.00 96.44 144 ASP A N 1
ATOM 1120 C CA . ASP A 1 144 ? 11.115 -11.010 -3.074 1.00 96.44 144 ASP A CA 1
ATOM 1121 C C . ASP A 1 144 ? 10.626 -11.620 -1.753 1.00 96.44 144 ASP A C 1
ATOM 1123 O O . ASP A 1 144 ? 10.234 -12.784 -1.719 1.00 96.44 144 ASP A O 1
ATOM 1127 N N . THR A 1 145 ? 10.616 -10.820 -0.690 1.00 96.62 145 THR A N 1
ATOM 1128 C CA . THR A 1 145 ? 10.193 -11.199 0.652 1.00 96.62 145 THR A CA 1
ATOM 1129 C C . THR A 1 145 ? 8.875 -10.514 1.011 1.00 96.62 145 THR A C 1
ATOM 1131 O O . THR A 1 145 ? 7.931 -11.181 1.427 1.00 96.62 145 THR A O 1
ATOM 1134 N N . ILE A 1 146 ? 8.773 -9.199 0.787 1.00 98.00 146 ILE A N 1
ATOM 1135 C CA . ILE A 1 146 ? 7.607 -8.386 1.166 1.00 98.00 146 ILE A CA 1
ATOM 1136 C C . ILE A 1 146 ? 6.365 -8.783 0.363 1.00 98.00 146 ILE A C 1
ATOM 1138 O O . ILE A 1 146 ? 5.304 -9.002 0.945 1.00 98.00 146 ILE A O 1
ATOM 1142 N N . LEU A 1 147 ? 6.467 -8.901 -0.968 1.00 98.12 147 LEU A N 1
ATOM 1143 C CA . LEU A 1 147 ? 5.288 -9.215 -1.781 1.00 98.12 147 LEU A CA 1
ATOM 1144 C C . LEU A 1 147 ? 4.760 -10.634 -1.528 1.00 98.12 147 LEU A C 1
ATOM 1146 O O . LEU A 1 147 ? 3.551 -10.757 -1.356 1.00 98.12 147 LEU A O 1
ATOM 1150 N N . PRO A 1 148 ? 5.582 -11.701 -1.456 1.00 98.31 148 PRO A N 1
ATOM 1151 C CA . PRO A 1 148 ? 5.063 -13.027 -1.126 1.00 98.31 148 PRO A CA 1
ATOM 1152 C C . PRO A 1 148 ? 4.412 -13.085 0.255 1.00 98.31 148 PRO A C 1
ATOM 1154 O O . PRO A 1 148 ? 3.300 -13.581 0.359 1.00 98.31 148 PRO A O 1
ATOM 1157 N N . GLN A 1 149 ? 5.021 -12.489 1.288 1.00 98.19 149 GLN A N 1
ATOM 1158 C CA . GLN A 1 149 ? 4.405 -12.425 2.622 1.00 98.19 149 GLN A CA 1
ATOM 1159 C C . GLN A 1 149 ? 3.053 -11.701 2.606 1.00 98.19 149 GLN A C 1
ATOM 1161 O O . GLN A 1 149 ? 2.096 -12.142 3.243 1.00 98.19 149 GLN A O 1
ATOM 1166 N N . LEU A 1 150 ? 2.962 -10.600 1.858 1.00 98.12 150 LEU A N 1
ATOM 1167 C CA . LEU A 1 150 ? 1.720 -9.858 1.682 1.00 98.12 150 LEU A CA 1
ATOM 1168 C C . LEU A 1 150 ? 0.657 -10.689 0.946 1.00 98.12 150 LEU A C 1
ATOM 1170 O O . LEU A 1 150 ? -0.510 -10.655 1.320 1.00 98.12 150 LEU A O 1
ATOM 1174 N N . LEU A 1 151 ? 1.044 -11.434 -0.090 1.00 98.12 151 LEU A N 1
ATOM 1175 C CA . LEU A 1 151 ? 0.132 -12.239 -0.910 1.00 98.12 151 LEU A CA 1
ATOM 1176 C C . LEU A 1 151 ? -0.262 -13.571 -0.255 1.00 98.12 151 LEU A C 1
ATOM 1178 O O . LEU A 1 151 ? -1.339 -14.087 -0.549 1.00 98.12 151 LEU A O 1
ATOM 1182 N N . ASP A 1 152 ? 0.564 -14.097 0.650 1.00 98.12 152 ASP A N 1
ATOM 1183 C CA . ASP A 1 152 ? 0.250 -15.248 1.505 1.00 98.12 152 ASP A CA 1
ATOM 1184 C C . ASP A 1 152 ? -0.740 -14.878 2.625 1.00 98.12 152 ASP A C 1
ATOM 1186 O O . ASP A 1 152 ? -1.360 -15.753 3.235 1.00 98.12 152 ASP A O 1
ATOM 1190 N N . ASN A 1 153 ? -0.927 -13.582 2.899 1.00 97.88 153 ASN A N 1
ATOM 1191 C CA . ASN A 1 153 ? -1.916 -13.108 3.854 1.00 97.88 153 ASN A CA 1
ATOM 1192 C C . ASN A 1 153 ? -3.343 -13.296 3.300 1.00 97.88 153 ASN A C 1
ATOM 1194 O O . ASN A 1 153 ? -3.712 -12.630 2.328 1.00 97.88 153 ASN A O 1
ATOM 1198 N N . PRO A 1 154 ? -4.202 -14.119 3.931 1.00 95.25 154 PRO A N 1
ATOM 1199 C CA . PRO A 1 154 ? -5.515 -14.448 3.376 1.00 95.25 154 PRO A CA 1
ATOM 1200 C C . PRO A 1 154 ? -6.450 -13.234 3.285 1.00 95.25 154 PRO A C 1
ATOM 1202 O O . PRO A 1 154 ? -7.224 -13.124 2.335 1.00 95.25 154 PRO A O 1
ATOM 1205 N N . THR A 1 155 ? -6.359 -12.295 4.232 1.00 94.75 155 THR A N 1
ATOM 1206 C CA . THR A 1 155 ? -7.171 -11.070 4.224 1.00 94.75 155 THR A CA 1
ATOM 1207 C C . THR A 1 155 ? -6.771 -10.163 3.064 1.00 94.75 155 THR A C 1
ATOM 1209 O O . THR A 1 155 ? -7.636 -9.633 2.367 1.00 94.75 155 THR A O 1
ATOM 1212 N N . TYR A 1 156 ? -5.467 -10.003 2.825 1.00 97.62 156 TYR A N 1
ATOM 1213 C CA . TYR A 1 156 ? -4.975 -9.192 1.712 1.00 97.62 156 TYR A CA 1
ATOM 1214 C C . TYR A 1 156 ? -5.226 -9.857 0.357 1.00 97.62 156 TYR A C 1
ATOM 1216 O O . TYR A 1 156 ? -5.602 -9.200 -0.612 1.00 97.62 156 TYR A O 1
ATOM 1224 N N . ARG A 1 157 ? -5.078 -11.181 0.290 1.00 97.25 157 ARG A N 1
ATOM 1225 C CA . ARG A 1 157 ? -5.347 -11.947 -0.921 1.00 97.25 157 ARG A CA 1
ATOM 1226 C C . ARG A 1 157 ? -6.804 -11.813 -1.363 1.00 97.25 157 ARG A C 1
ATOM 1228 O O . ARG A 1 157 ? -7.050 -11.472 -2.517 1.00 97.25 157 ARG A O 1
ATOM 1235 N N . ALA A 1 158 ? -7.746 -11.980 -0.435 1.00 95.62 158 ALA A N 1
ATOM 1236 C CA . ALA A 1 158 ? -9.169 -11.781 -0.700 1.00 95.62 158 ALA A CA 1
ATOM 1237 C C . ALA A 1 158 ? -9.503 -10.324 -1.085 1.00 95.62 158 ALA A C 1
ATOM 1239 O O . ALA A 1 158 ? -10.397 -10.085 -1.896 1.00 95.62 158 ALA A O 1
ATOM 1240 N N . LEU A 1 159 ? -8.776 -9.339 -0.540 1.00 96.56 159 LEU A N 1
ATOM 1241 C CA . LEU A 1 159 ? -8.898 -7.941 -0.963 1.00 96.56 159 LEU A CA 1
ATOM 1242 C C . LEU A 1 159 ? -8.464 -7.750 -2.424 1.00 96.56 159 LEU A C 1
ATOM 1244 O O . LEU A 1 159 ? -9.145 -7.059 -3.175 1.00 96.56 159 LEU A O 1
ATOM 1248 N N . LEU A 1 160 ? -7.353 -8.351 -2.851 1.00 96.06 160 LEU A N 1
ATOM 1249 C CA . LEU A 1 160 ? -6.916 -8.245 -4.245 1.00 96.06 160 LEU A CA 1
ATOM 1250 C C . LEU A 1 160 ? -7.902 -8.900 -5.215 1.00 96.06 160 LEU A C 1
ATOM 1252 O O . LEU A 1 160 ? -8.126 -8.357 -6.295 1.00 96.06 160 LEU A O 1
ATOM 1256 N N . GLU A 1 161 ? -8.541 -10.004 -4.827 1.00 94.69 161 GLU A N 1
ATOM 1257 C CA . GLU A 1 161 ? -9.592 -10.643 -5.632 1.00 94.69 161 GLU A CA 1
ATOM 1258 C C . GLU A 1 161 ? -10.767 -9.690 -5.886 1.00 94.69 161 GLU A C 1
ATOM 1260 O O . GLU A 1 161 ? -11.263 -9.598 -7.012 1.00 94.69 161 GLU A O 1
ATOM 1265 N N . SER A 1 162 ? -11.161 -8.890 -4.886 1.00 90.25 162 SER A N 1
ATOM 1266 C CA . SER A 1 162 ? -12.185 -7.849 -5.068 1.00 90.25 162 SER A CA 1
ATOM 1267 C C . SER A 1 162 ? -11.703 -6.655 -5.910 1.00 90.25 162 SER A C 1
ATOM 1269 O O . SER A 1 162 ? -12.516 -5.856 -6.381 1.00 90.25 162 SER A O 1
ATOM 1271 N N . GLN A 1 163 ? -10.396 -6.571 -6.178 1.00 90.06 163 GLN A N 1
ATOM 1272 C CA . GLN A 1 163 ? -9.730 -5.560 -7.004 1.00 90.06 163 GLN A CA 1
ATOM 1273 C C . GLN A 1 163 ? -9.182 -6.130 -8.328 1.00 90.06 163 GLN A C 1
ATOM 1275 O O . GLN A 1 163 ? -8.177 -5.651 -8.857 1.00 90.06 163 GLN A O 1
ATOM 1280 N N . ASN A 1 164 ? -9.860 -7.131 -8.904 1.00 92.25 164 ASN A N 1
ATOM 1281 C CA . ASN A 1 164 ? -9.488 -7.769 -10.178 1.00 92.25 164 ASN A CA 1
ATOM 1282 C C . ASN A 1 164 ? -8.058 -8.334 -10.189 1.00 92.25 164 ASN A C 1
ATOM 1284 O O . ASN A 1 164 ? -7.383 -8.300 -11.228 1.00 92.25 164 ASN A O 1
ATOM 1288 N N . ASP A 1 165 ? -7.590 -8.793 -9.030 1.00 95.38 165 ASP A N 1
ATOM 1289 C CA . ASP A 1 165 ? -6.262 -9.351 -8.815 1.00 95.38 165 ASP A CA 1
ATOM 1290 C C . ASP A 1 165 ? -5.132 -8.419 -9.226 1.00 95.38 165 ASP A C 1
ATOM 1292 O O . ASP A 1 165 ? -4.135 -8.865 -9.777 1.00 95.38 165 ASP A O 1
ATOM 1296 N N . THR A 1 166 ? -5.282 -7.111 -9.011 1.00 94.94 166 THR A N 1
ATOM 1297 C CA . THR A 1 166 ? -4.294 -6.127 -9.469 1.00 94.94 166 THR A CA 1
ATOM 1298 C C . THR A 1 166 ? -3.557 -5.473 -8.309 1.00 94.94 166 THR A C 1
ATOM 1300 O O . THR A 1 166 ? -4.152 -4.737 -7.528 1.00 94.94 166 THR A O 1
ATOM 1303 N N . GLN A 1 167 ? -2.239 -5.673 -8.249 1.00 96.81 167 GLN A N 1
ATOM 1304 C CA . GLN A 1 167 ? -1.354 -4.985 -7.310 1.00 96.81 167 GLN A CA 1
ATOM 1305 C C . GLN A 1 167 ? -0.631 -3.823 -8.006 1.00 96.81 167 GLN A C 1
ATOM 1307 O O . GLN A 1 167 ? 0.150 -4.040 -8.936 1.00 96.81 167 GLN A O 1
ATOM 1312 N N . GLU A 1 168 ? -0.839 -2.585 -7.552 1.00 96.75 168 GLU A N 1
ATOM 1313 C CA . GLU A 1 168 ? 0.013 -1.460 -7.968 1.00 96.75 168 GLU A CA 1
ATOM 1314 C C . GLU A 1 168 ? 1.308 -1.449 -7.150 1.00 96.75 168 GLU A C 1
ATOM 1316 O O . GLU A 1 168 ? 1.271 -1.646 -5.940 1.00 96.75 168 GLU A O 1
ATOM 1321 N N . ILE A 1 169 ? 2.451 -1.219 -7.797 1.00 97.00 169 ILE A N 1
ATOM 1322 C CA . ILE A 1 169 ? 3.765 -1.139 -7.145 1.00 97.00 169 ILE A CA 1
ATOM 1323 C C . ILE A 1 169 ? 4.505 0.055 -7.725 1.00 97.00 169 ILE A C 1
ATOM 1325 O O . ILE A 1 169 ? 4.637 0.157 -8.946 1.00 97.00 169 ILE A O 1
ATOM 1329 N N . MET A 1 170 ? 5.010 0.940 -6.867 1.00 96.19 170 MET A N 1
ATOM 1330 C CA . MET A 1 170 ? 5.792 2.088 -7.305 1.00 96.19 170 MET A CA 1
ATOM 1331 C C . MET A 1 170 ? 7.294 1.818 -7.175 1.00 96.19 170 MET A C 1
ATOM 1333 O O . MET A 1 170 ? 7.766 1.257 -6.188 1.00 96.19 170 MET A O 1
ATOM 1337 N N . LEU A 1 171 ? 8.054 2.224 -8.190 1.00 93.50 171 LEU A N 1
ATOM 1338 C CA . LEU A 1 171 ? 9.503 2.049 -8.260 1.00 93.50 171 LEU A CA 1
ATOM 1339 C C . LEU A 1 171 ? 10.211 3.409 -8.246 1.00 93.50 171 LEU A C 1
ATOM 1341 O O . LEU A 1 171 ? 9.971 4.255 -9.117 1.00 93.50 171 LEU A O 1
ATOM 1345 N 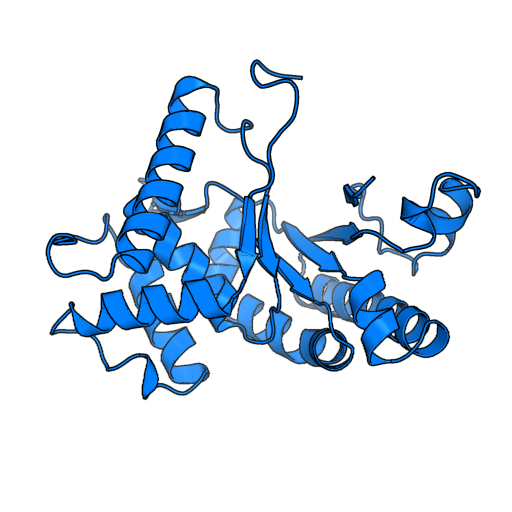N . GLY A 1 172 ? 11.100 3.610 -7.270 1.00 88.12 172 GLY A N 1
ATOM 1346 C CA . GLY A 1 172 ? 11.890 4.829 -7.105 1.00 88.12 172 GLY A CA 1
ATOM 1347 C C . GLY A 1 172 ? 13.211 4.797 -7.881 1.00 88.12 172 GLY A C 1
ATOM 1348 O O . GLY A 1 172 ? 14.119 4.034 -7.560 1.00 88.12 172 GLY A O 1
ATOM 1349 N N . TYR A 1 173 ? 13.355 5.662 -8.890 1.00 77.62 173 TYR A N 1
ATOM 1350 C CA . TYR A 1 173 ? 14.568 5.740 -9.724 1.00 77.62 173 TYR A CA 1
ATOM 1351 C C . TYR A 1 173 ? 15.634 6.684 -9.157 1.00 77.62 173 TYR A C 1
ATOM 1353 O O . TYR A 1 173 ? 16.818 6.347 -9.109 1.00 77.62 173 TYR A O 1
ATOM 1361 N N . SER A 1 174 ? 15.227 7.893 -8.759 1.00 71.25 174 SER A N 1
ATOM 1362 C CA . SER A 1 174 ? 16.166 8.929 -8.308 1.00 71.25 174 SER A CA 1
ATOM 1363 C C . SER A 1 174 ? 16.814 8.581 -6.976 1.00 71.25 174 SER A C 1
ATOM 1365 O O . SER A 1 174 ? 18.016 8.778 -6.817 1.00 71.25 174 SER A O 1
ATOM 1367 N N . ASP A 1 175 ? 16.040 8.055 -6.032 1.00 72.88 175 ASP A N 1
ATOM 1368 C CA . ASP A 1 175 ? 16.549 7.772 -4.693 1.00 72.88 175 ASP A CA 1
ATOM 1369 C C . ASP A 1 175 ? 17.442 6.527 -4.686 1.00 72.88 175 ASP A C 1
ATOM 1371 O O . ASP A 1 175 ? 18.547 6.592 -4.151 1.00 72.88 175 ASP A O 1
ATOM 1375 N N . SER A 1 176 ? 17.104 5.485 -5.456 1.00 68.81 176 SER A N 1
ATOM 1376 C CA . SER A 1 176 ? 18.012 4.347 -5.673 1.00 68.81 176 SER A CA 1
ATOM 1377 C C . SER A 1 176 ? 19.302 4.755 -6.395 1.00 68.81 176 SER A C 1
ATOM 1379 O O . SER A 1 176 ? 20.362 4.179 -6.150 1.00 68.81 176 SER A O 1
ATOM 1381 N N . SER A 1 177 ? 19.251 5.769 -7.269 1.00 70.00 177 SER A N 1
ATOM 1382 C CA . SER A 1 177 ? 20.451 6.326 -7.909 1.00 70.00 177 SER A CA 1
ATOM 1383 C C . SER A 1 177 ? 21.336 7.107 -6.935 1.00 70.00 177 SER A C 1
ATOM 1385 O O . SER A 1 177 ? 22.556 7.069 -7.088 1.00 70.00 177 SER A O 1
ATOM 1387 N N . LYS A 1 178 ? 20.755 7.804 -5.947 1.00 74.38 178 LYS A N 1
ATOM 1388 C CA . LYS A 1 178 ? 21.520 8.462 -4.870 1.00 74.38 178 LYS A CA 1
ATOM 1389 C C . LYS A 1 178 ? 22.169 7.439 -3.937 1.00 74.38 178 LYS A C 1
ATOM 1391 O O . LYS A 1 178 ? 23.273 7.683 -3.470 1.00 74.38 178 LYS A O 1
ATOM 1396 N N . ASP A 1 179 ? 21.492 6.318 -3.707 1.00 69.69 179 ASP A N 1
ATOM 1397 C CA . ASP A 1 179 ? 21.934 5.237 -2.824 1.00 69.69 179 ASP A CA 1
ATOM 1398 C C . ASP A 1 179 ? 23.070 4.391 -3.440 1.00 69.69 179 ASP A C 1
ATOM 1400 O O . ASP A 1 179 ? 24.143 4.249 -2.860 1.00 69.69 179 ASP A O 1
ATOM 1404 N N . GLY A 1 180 ? 22.883 3.874 -4.663 1.00 70.88 180 GLY A N 1
ATOM 1405 C CA . GLY A 1 180 ? 23.811 2.914 -5.288 1.00 70.88 180 GLY A CA 1
ATOM 1406 C C . GLY A 1 180 ? 24.550 3.393 -6.543 1.00 70.88 180 GLY A C 1
ATOM 1407 O O . GLY A 1 180 ? 25.319 2.626 -7.133 1.00 70.88 180 GLY A O 1
ATOM 1408 N N . GLY A 1 181 ? 24.299 4.623 -7.000 1.00 78.88 181 GLY A N 1
ATOM 1409 C CA . GLY A 1 181 ? 24.744 5.122 -8.304 1.00 78.88 181 GLY A CA 1
ATOM 1410 C C . GLY A 1 181 ? 23.871 4.636 -9.473 1.00 78.88 181 GLY A C 1
ATOM 1411 O O . GLY A 1 181 ? 23.155 3.639 -9.383 1.00 78.88 181 GLY A O 1
ATOM 1412 N N . ILE A 1 182 ? 23.942 5.340 -10.609 1.00 81.06 182 ILE A N 1
ATOM 1413 C CA . ILE A 1 182 ? 23.018 5.171 -11.752 1.00 81.06 182 ILE A CA 1
ATOM 1414 C C . ILE A 1 182 ? 23.029 3.744 -12.325 1.00 81.06 182 ILE A C 1
ATOM 1416 O O . ILE A 1 182 ? 21.967 3.186 -12.593 1.00 81.06 182 ILE A O 1
ATOM 1420 N N . LEU A 1 183 ? 24.209 3.143 -12.522 1.00 85.00 183 LEU A N 1
ATOM 1421 C CA . LEU A 1 183 ? 24.315 1.808 -13.126 1.00 85.00 183 LEU A CA 1
ATOM 1422 C C . LEU A 1 183 ? 23.716 0.729 -12.216 1.00 85.00 183 LEU A C 1
ATOM 1424 O O . LEU A 1 183 ? 22.924 -0.096 -12.671 1.00 85.00 183 LEU A O 1
ATOM 1428 N N . THR A 1 184 ? 24.070 0.757 -10.930 1.00 85.12 184 THR A N 1
ATOM 1429 C CA . THR A 1 184 ? 23.547 -0.179 -9.931 1.00 85.12 184 THR A CA 1
ATOM 1430 C C . THR A 1 184 ? 22.039 -0.025 -9.794 1.00 85.12 184 THR A C 1
ATOM 1432 O O . THR A 1 184 ? 21.329 -1.022 -9.855 1.00 85.12 184 THR A O 1
ATOM 1435 N N . SER A 1 185 ? 21.546 1.212 -9.675 1.00 81.88 185 SER A N 1
ATOM 1436 C CA . SER A 1 185 ? 20.113 1.518 -9.611 1.00 81.88 185 SER A CA 1
ATOM 1437 C C . SER A 1 185 ? 19.368 0.967 -10.825 1.00 81.88 185 SER A C 1
ATOM 1439 O O . SER A 1 185 ? 18.421 0.200 -10.661 1.00 81.88 185 SER A O 1
ATOM 1441 N N . ALA A 1 186 ? 19.835 1.255 -12.045 1.00 85.94 186 ALA A N 1
ATOM 1442 C CA . ALA A 1 186 ? 19.195 0.775 -13.267 1.00 85.94 186 ALA A CA 1
ATOM 1443 C C . ALA A 1 186 ? 19.140 -0.761 -13.335 1.00 85.94 186 ALA A C 1
ATOM 1445 O O . ALA A 1 186 ? 18.100 -1.329 -13.674 1.00 85.94 186 ALA A O 1
ATOM 1446 N N . TRP A 1 187 ? 20.232 -1.441 -12.970 1.00 88.62 187 TRP A N 1
ATOM 1447 C CA . TRP A 1 187 ? 20.273 -2.903 -12.928 1.00 88.62 187 TRP A CA 1
ATOM 1448 C C . TRP A 1 187 ? 19.342 -3.485 -11.860 1.00 88.62 187 TRP A C 1
ATOM 1450 O O . TRP A 1 187 ? 18.612 -4.438 -12.134 1.00 88.62 187 TRP A O 1
ATOM 1460 N N . GLN A 1 188 ? 19.327 -2.912 -10.654 1.00 90.00 188 GLN A N 1
ATOM 1461 C CA . GLN A 1 188 ? 18.456 -3.383 -9.575 1.00 90.00 188 GLN A CA 1
ATOM 1462 C C . GLN A 1 188 ? 16.983 -3.142 -9.893 1.00 90.00 188 GLN A C 1
ATOM 1464 O O . GLN A 1 188 ? 16.172 -4.023 -9.650 1.00 90.00 188 GLN A O 1
ATOM 1469 N N . LEU A 1 189 ? 16.633 -2.023 -10.526 1.00 89.88 189 LEU A N 1
ATOM 1470 C CA . LEU A 1 189 ? 15.273 -1.765 -10.999 1.00 89.88 189 LEU A CA 1
ATOM 1471 C C . LEU A 1 189 ? 14.842 -2.743 -12.091 1.00 89.88 189 LEU A C 1
ATOM 1473 O O . LEU A 1 189 ? 13.688 -3.169 -12.107 1.00 89.88 189 LEU A O 1
ATOM 1477 N N . TYR A 1 190 ? 15.744 -3.107 -13.006 1.00 90.81 190 TYR A N 1
ATOM 1478 C CA . TYR A 1 190 ? 15.465 -4.136 -14.007 1.00 90.81 190 TYR A CA 1
ATOM 1479 C C . TYR A 1 190 ? 15.196 -5.490 -13.336 1.00 90.81 190 TYR A C 1
ATOM 1481 O O . TYR A 1 190 ? 14.179 -6.126 -13.611 1.00 90.81 190 TYR A O 1
ATOM 1489 N N . ARG A 1 191 ? 16.060 -5.900 -12.397 1.00 93.38 191 ARG A N 1
ATOM 1490 C CA . ARG A 1 191 ? 15.885 -7.145 -11.633 1.00 93.38 191 ARG A CA 1
ATOM 1491 C C . ARG A 1 191 ? 14.619 -7.140 -10.782 1.00 93.38 191 ARG A C 1
ATOM 1493 O O . ARG A 1 191 ? 13.894 -8.124 -10.804 1.00 93.38 191 ARG A O 1
ATOM 1500 N N . ALA A 1 192 ? 14.326 -6.044 -10.088 1.00 93.88 192 ALA A N 1
ATOM 1501 C CA . ALA A 1 192 ? 13.122 -5.880 -9.281 1.00 93.88 192 ALA A CA 1
ATOM 1502 C C . ALA A 1 192 ? 11.856 -6.095 -10.116 1.00 93.88 192 ALA A C 1
ATOM 1504 O O . ALA A 1 192 ? 10.973 -6.844 -9.720 1.00 93.88 192 ALA A O 1
ATOM 1505 N N . GLN A 1 193 ? 11.792 -5.512 -11.314 1.00 94.50 193 GLN A N 1
ATOM 1506 C CA . GLN A 1 193 ? 10.673 -5.719 -12.234 1.00 94.50 193 GLN A CA 1
ATOM 1507 C C . GLN A 1 193 ? 10.534 -7.184 -12.679 1.00 94.50 193 GLN A C 1
ATOM 1509 O O . GLN A 1 193 ? 9.416 -7.689 -12.748 1.00 94.50 193 GLN A O 1
ATOM 1514 N N . GLN A 1 194 ? 11.642 -7.892 -12.934 1.00 95.06 194 GLN A N 1
ATOM 1515 C CA . GLN A 1 194 ? 11.597 -9.334 -13.214 1.00 95.06 194 GLN A CA 1
ATOM 1516 C C . GLN A 1 194 ? 11.087 -10.132 -12.006 1.00 95.06 194 GLN A C 1
ATOM 1518 O O . GLN A 1 194 ? 10.202 -10.967 -12.161 1.00 95.06 194 GLN A O 1
ATOM 1523 N N . THR A 1 195 ? 11.579 -9.829 -10.803 1.00 96.50 195 THR A N 1
ATOM 1524 C CA . THR A 1 195 ? 11.113 -10.446 -9.554 1.00 96.50 195 THR A CA 1
ATOM 1525 C C . THR A 1 195 ? 9.611 -10.234 -9.354 1.00 96.50 195 THR A C 1
ATOM 1527 O O . THR A 1 195 ? 8.890 -11.189 -9.074 1.00 96.50 195 THR A O 1
ATOM 1530 N N . ILE A 1 196 ? 9.116 -9.008 -9.556 1.00 96.44 196 ILE A N 1
ATOM 1531 C CA . ILE A 1 196 ? 7.685 -8.685 -9.472 1.00 96.44 196 ILE A CA 1
ATOM 1532 C C . ILE A 1 196 ? 6.883 -9.540 -10.457 1.00 96.44 196 ILE A C 1
ATOM 1534 O O . ILE A 1 196 ? 5.860 -10.102 -10.078 1.00 96.44 196 ILE A O 1
ATOM 1538 N N . LEU A 1 197 ? 7.350 -9.685 -11.700 1.00 94.69 197 LEU A N 1
ATOM 1539 C CA . LEU A 1 197 ? 6.681 -10.517 -12.702 1.00 94.69 197 LEU A CA 1
ATOM 1540 C C . LEU A 1 197 ? 6.669 -12.003 -12.343 1.00 94.69 197 LEU A C 1
ATOM 1542 O O . LEU A 1 197 ? 5.684 -12.694 -12.608 1.00 94.69 197 LEU A O 1
ATOM 1546 N N . ASP A 1 198 ? 7.748 -12.515 -11.761 1.00 96.81 198 ASP A N 1
ATOM 1547 C CA . ASP A 1 198 ? 7.833 -13.907 -11.319 1.00 96.81 198 ASP A CA 1
ATOM 1548 C C . ASP A 1 198 ? 6.842 -14.185 -10.186 1.00 96.81 198 ASP A C 1
ATOM 1550 O O . ASP A 1 198 ? 6.133 -15.195 -10.211 1.00 96.81 198 ASP A O 1
ATOM 1554 N N . ILE A 1 199 ? 6.740 -13.257 -9.233 1.00 97.69 199 ILE A N 1
ATOM 1555 C CA . ILE A 1 199 ? 5.764 -13.303 -8.140 1.00 97.69 199 ILE A CA 1
ATOM 1556 C C . ILE A 1 199 ? 4.347 -13.198 -8.702 1.00 97.69 199 ILE A C 1
ATOM 1558 O O . ILE A 1 199 ? 3.508 -14.038 -8.391 1.00 97.69 199 ILE A O 1
ATOM 1562 N N . ALA A 1 200 ? 4.090 -12.238 -9.591 1.00 96.00 200 ALA A N 1
ATOM 1563 C CA . ALA A 1 200 ? 2.782 -12.045 -10.205 1.00 96.00 200 ALA A CA 1
ATOM 1564 C C . ALA A 1 200 ? 2.283 -13.320 -10.901 1.00 96.00 200 ALA A C 1
ATOM 1566 O O . ALA A 1 200 ? 1.149 -13.748 -10.692 1.00 96.00 200 ALA A O 1
ATOM 1567 N N . ARG A 1 201 ? 3.167 -13.991 -11.654 1.00 96.44 201 ARG A N 1
ATOM 1568 C CA . ARG A 1 201 ? 2.872 -15.282 -12.291 1.00 96.44 201 ARG A CA 1
ATOM 1569 C C . ARG A 1 201 ? 2.607 -16.391 -11.279 1.00 96.44 201 ARG A C 1
ATOM 1571 O O . ARG A 1 201 ? 1.679 -17.165 -11.487 1.00 96.44 201 ARG A O 1
ATOM 1578 N N . ARG A 1 202 ? 3.404 -16.477 -10.208 1.00 97.62 202 ARG A N 1
ATOM 1579 C CA . ARG A 1 202 ? 3.254 -17.494 -9.153 1.00 97.62 202 ARG A CA 1
ATOM 1580 C C . ARG A 1 202 ? 1.929 -17.361 -8.400 1.00 97.62 202 ARG A C 1
ATOM 1582 O O . ARG A 1 202 ? 1.306 -18.372 -8.109 1.00 97.62 202 ARG A O 1
ATOM 1589 N N . TYR A 1 203 ? 1.524 -16.132 -8.096 1.00 97.44 203 TYR A N 1
ATOM 1590 C CA . TYR A 1 203 ? 0.311 -15.827 -7.333 1.00 97.44 203 TYR A CA 1
ATOM 1591 C C . TYR A 1 203 ? -0.918 -15.569 -8.212 1.00 97.44 203 TYR A C 1
ATOM 1593 O O . TYR A 1 203 ? -1.987 -15.276 -7.689 1.00 97.44 203 TYR A O 1
ATOM 1601 N N . HIS A 1 204 ? -0.779 -15.685 -9.537 1.00 96.25 204 HIS A N 1
ATOM 1602 C CA . HIS A 1 204 ? -1.842 -15.431 -10.513 1.00 96.25 204 HIS A CA 1
ATOM 1603 C C . HIS A 1 204 ? -2.472 -14.031 -10.407 1.00 96.25 204 HIS A C 1
ATOM 1605 O O . HIS A 1 204 ? -3.660 -13.859 -10.668 1.00 96.25 204 HIS A O 1
ATOM 1611 N N . ILE A 1 205 ? -1.660 -13.023 -10.075 1.00 96.00 205 ILE A N 1
ATOM 1612 C CA . ILE A 1 205 ? -2.079 -11.619 -10.023 1.00 96.00 205 ILE A CA 1
ATOM 1613 C C . ILE A 1 205 ? -1.562 -10.833 -11.230 1.00 96.00 205 ILE A C 1
ATOM 1615 O O . ILE A 1 205 ? -0.579 -11.198 -11.880 1.00 96.00 205 ILE A O 1
ATOM 1619 N N . LYS A 1 206 ? -2.217 -9.713 -11.508 1.00 95.00 206 LYS A N 1
ATOM 1620 C CA . LYS A 1 206 ? -1.743 -8.649 -12.388 1.00 95.00 206 LYS A CA 1
ATOM 1621 C C . LYS A 1 206 ? -0.962 -7.625 -11.580 1.00 95.00 206 LYS A C 1
ATOM 1623 O O . LYS A 1 206 ? -1.223 -7.403 -10.397 1.00 95.00 206 LYS A O 1
ATOM 1628 N N . THR A 1 207 ? -0.043 -6.940 -12.242 1.00 94.00 207 THR A N 1
ATOM 1629 C CA . THR A 1 207 ? 0.730 -5.860 -11.625 1.00 94.00 207 THR A CA 1
ATOM 1630 C C . THR A 1 207 ? 0.627 -4.589 -12.438 1.00 94.00 207 THR A C 1
ATOM 1632 O O . THR A 1 207 ? 0.813 -4.618 -13.654 1.00 94.00 207 THR A O 1
ATOM 1635 N N . ARG A 1 208 ? 0.411 -3.463 -11.758 1.00 94.00 208 ARG A N 1
ATOM 1636 C CA . ARG A 1 208 ? 0.554 -2.132 -12.343 1.00 94.00 208 ARG A CA 1
ATOM 1637 C C . ARG A 1 208 ? 1.823 -1.485 -11.818 1.00 94.00 208 ARG A C 1
ATOM 1639 O O . ARG A 1 208 ? 1.890 -1.098 -10.655 1.00 94.00 208 ARG A O 1
ATOM 1646 N N . LEU A 1 209 ? 2.824 -1.358 -12.679 1.00 93.69 209 LEU A N 1
ATOM 1647 C CA . LEU A 1 209 ? 4.059 -0.678 -12.313 1.00 93.69 209 LEU A CA 1
ATOM 1648 C C . LEU A 1 209 ? 3.884 0.836 -12.440 1.00 93.69 209 LEU A C 1
ATOM 1650 O O . LEU A 1 209 ? 3.505 1.358 -13.492 1.00 93.69 209 LEU A O 1
ATOM 1654 N N . PHE A 1 210 ? 4.166 1.529 -11.341 1.00 93.12 210 PHE A N 1
ATOM 1655 C CA . PHE A 1 210 ? 4.193 2.976 -11.260 1.00 93.12 210 PHE A CA 1
ATOM 1656 C C . PHE A 1 210 ? 5.648 3.457 -11.222 1.00 93.12 210 PHE A C 1
ATOM 1658 O O . PHE A 1 210 ? 6.365 3.313 -10.235 1.00 93.12 210 PHE A O 1
ATOM 1665 N N . HIS A 1 211 ? 6.106 4.048 -12.319 1.00 89.88 211 HIS A N 1
ATOM 1666 C CA . HIS A 1 211 ? 7.463 4.562 -12.447 1.00 89.88 211 HIS A CA 1
ATOM 1667 C C . HIS A 1 211 ? 7.587 5.979 -11.866 1.00 89.88 211 HIS A C 1
ATOM 1669 O O . HIS A 1 211 ? 7.031 6.935 -12.409 1.00 89.88 211 HIS A O 1
ATOM 1675 N N . GLY A 1 212 ? 8.337 6.125 -10.770 1.00 84.06 212 GLY A N 1
ATOM 1676 C CA . GLY A 1 212 ? 8.642 7.430 -10.182 1.00 84.06 212 GLY A CA 1
ATOM 1677 C C . GLY A 1 212 ? 9.587 8.285 -11.037 1.00 84.06 212 GLY A C 1
ATOM 1678 O O . GLY A 1 212 ? 10.131 7.845 -12.054 1.00 84.06 212 GLY A O 1
ATOM 1679 N N . ARG A 1 213 ? 9.830 9.526 -10.597 1.00 77.88 213 ARG A N 1
ATOM 1680 C CA . ARG A 1 213 ? 10.692 10.476 -11.321 1.00 77.88 213 ARG A CA 1
ATOM 1681 C C . ARG A 1 213 ? 12.154 10.029 -11.372 1.00 77.88 213 ARG A C 1
ATOM 1683 O O . ARG A 1 213 ? 12.717 9.500 -10.410 1.00 77.88 213 ARG A O 1
ATOM 1690 N N . GLY A 1 214 ? 12.799 10.354 -12.488 1.00 63.91 214 GLY A N 1
ATOM 1691 C CA . GLY A 1 214 ? 14.242 10.233 -12.706 1.00 63.91 214 GLY A CA 1
ATOM 1692 C C . GLY A 1 214 ? 14.654 9.055 -13.581 1.00 63.91 214 GLY A C 1
ATOM 1693 O O . GLY A 1 214 ? 15.804 9.027 -14.024 1.00 63.91 214 GLY A O 1
ATOM 1694 N N . GLY A 1 215 ? 13.730 8.140 -13.883 1.00 59.38 215 GLY A N 1
ATOM 1695 C CA . GLY A 1 215 ? 13.942 7.075 -14.858 1.00 59.38 215 GLY A CA 1
ATOM 1696 C C . GLY A 1 215 ? 14.019 7.603 -16.292 1.00 59.38 215 GLY A C 1
ATOM 1697 O O . GLY A 1 215 ? 13.562 8.704 -16.597 1.00 59.38 215 GLY A O 1
ATOM 1698 N N . SER A 1 216 ? 14.567 6.799 -17.206 1.00 59.47 216 SER A N 1
ATOM 1699 C CA . SER A 1 216 ? 14.583 7.113 -18.645 1.00 59.47 216 SER A CA 1
ATOM 1700 C C . SER A 1 216 ? 13.178 7.384 -19.204 1.00 59.47 216 SER A C 1
ATOM 1702 O O . SER A 1 216 ? 13.033 8.217 -20.095 1.00 59.47 216 SER A O 1
ATOM 1704 N N . VAL A 1 217 ? 12.150 6.742 -18.635 1.00 56.72 217 VAL A N 1
ATOM 1705 C CA . VAL A 1 217 ? 10.730 6.902 -18.996 1.00 56.72 217 VAL A CA 1
ATOM 1706 C C . VAL A 1 217 ? 10.197 8.305 -18.669 1.00 56.72 217 VAL A C 1
ATOM 1708 O O . VAL A 1 217 ? 9.397 8.836 -19.430 1.00 56.72 217 VAL A O 1
ATOM 1711 N N . SER A 1 218 ? 10.666 8.941 -17.587 1.00 55.16 218 SER A N 1
ATOM 1712 C CA . SER A 1 218 ? 10.126 10.220 -17.097 1.00 55.16 218 SER A CA 1
ATOM 1713 C C . SER A 1 218 ? 10.912 11.454 -17.562 1.00 55.16 218 SER A C 1
ATOM 1715 O O . SER A 1 218 ? 10.600 12.567 -17.155 1.00 55.16 218 SER A O 1
ATOM 1717 N N . ARG A 1 219 ? 12.002 11.297 -18.328 1.00 57.62 219 ARG A N 1
ATOM 1718 C CA . ARG A 1 219 ? 12.949 12.397 -18.615 1.00 57.62 219 ARG A CA 1
ATOM 1719 C C . ARG A 1 219 ? 12.587 13.286 -19.810 1.00 57.62 219 ARG A C 1
ATOM 1721 O O . ARG A 1 219 ? 13.368 14.179 -20.122 1.00 57.62 219 ARG A O 1
ATOM 1728 N N . GLY A 1 220 ? 11.446 13.074 -20.469 1.00 48.12 220 GLY A N 1
ATOM 1729 C CA . GLY A 1 220 ? 10.788 14.040 -21.374 1.00 48.12 220 GLY A CA 1
ATOM 1730 C C . GLY A 1 220 ? 11.548 14.528 -22.624 1.00 48.12 220 GLY A C 1
ATOM 1731 O O . GLY A 1 220 ? 10.954 15.204 -23.453 1.00 48.12 220 GLY A O 1
ATOM 1732 N N . GLY A 1 221 ? 12.833 14.200 -22.790 1.00 49.56 221 GLY A N 1
ATOM 1733 C CA . GLY A 1 221 ? 13.684 14.662 -23.897 1.00 49.56 221 GLY A CA 1
ATOM 1734 C C . GLY A 1 221 ? 14.261 13.547 -24.775 1.00 49.56 221 GLY A C 1
ATOM 1735 O O . GLY A 1 221 ? 14.881 13.831 -25.794 1.00 49.56 221 GLY A O 1
ATOM 1736 N N . GLY A 1 222 ? 14.064 12.281 -24.393 1.00 58.12 222 GLY A N 1
ATOM 1737 C CA . GLY A 1 222 ? 14.347 11.102 -25.217 1.00 58.12 222 GLY A CA 1
ATOM 1738 C C . GLY A 1 222 ? 13.052 10.432 -25.675 1.00 58.12 222 GLY A C 1
ATOM 1739 O O . GLY A 1 222 ? 11.968 10.794 -25.228 1.00 58.12 222 GLY A O 1
ATOM 1740 N N . SER A 1 223 ? 13.145 9.429 -26.550 1.00 61.28 223 SER A N 1
ATOM 1741 C CA . SER A 1 223 ? 11.969 8.650 -26.953 1.00 61.28 223 SER A CA 1
ATOM 1742 C C . SER A 1 223 ? 11.432 7.863 -25.749 1.00 61.28 223 SER A C 1
ATOM 1744 O O . SER A 1 223 ? 11.938 6.785 -25.437 1.00 61.28 223 SER A O 1
ATOM 1746 N N . THR A 1 224 ? 10.401 8.384 -25.072 1.00 68.25 224 THR A N 1
ATOM 1747 C CA . THR A 1 224 ? 9.638 7.666 -24.032 1.00 68.25 224 THR A CA 1
ATOM 1748 C C . THR A 1 224 ? 9.203 6.291 -24.537 1.00 68.25 224 THR A C 1
ATOM 1750 O O . THR A 1 224 ? 9.243 5.315 -23.796 1.00 68.25 224 THR A O 1
ATOM 1753 N N . HIS A 1 225 ? 8.910 6.183 -25.835 1.00 71.06 225 HIS A N 1
ATOM 1754 C CA . HIS A 1 225 ? 8.655 4.918 -26.514 1.00 71.06 225 HIS A CA 1
ATOM 1755 C C . HIS A 1 225 ? 9.825 3.923 -26.389 1.00 71.06 225 HIS A C 1
ATOM 1757 O O . HIS A 1 225 ? 9.596 2.771 -26.034 1.00 71.06 225 HIS A O 1
ATOM 1763 N N . HIS A 1 226 ? 11.079 4.338 -26.610 1.00 73.00 226 HIS A N 1
ATOM 1764 C CA . HIS A 1 226 ? 12.237 3.453 -26.403 1.00 73.00 226 HIS A CA 1
ATOM 1765 C C . HIS A 1 226 ? 12.425 3.071 -24.934 1.00 73.00 226 HIS A C 1
ATOM 1767 O O . HIS A 1 226 ? 12.786 1.935 -24.648 1.00 73.00 226 HIS A O 1
ATOM 1773 N N . ALA A 1 227 ? 12.173 3.993 -24.002 1.00 71.00 227 ALA A N 1
ATOM 1774 C CA . ALA A 1 227 ? 12.283 3.703 -22.575 1.00 71.00 227 ALA A CA 1
ATOM 1775 C C . ALA A 1 227 ? 11.221 2.692 -22.106 1.00 71.00 227 ALA A C 1
ATOM 1777 O O . ALA A 1 227 ? 11.542 1.803 -21.323 1.00 71.00 227 ALA A O 1
ATOM 1778 N N . ILE A 1 228 ? 9.989 2.792 -22.619 1.00 74.88 228 ILE A N 1
ATOM 1779 C CA . ILE A 1 228 ? 8.924 1.809 -22.380 1.00 74.88 228 ILE A CA 1
ATOM 1780 C C . ILE A 1 228 ? 9.282 0.466 -23.033 1.00 74.88 228 ILE A C 1
ATOM 1782 O O . ILE A 1 228 ? 9.187 -0.572 -22.388 1.00 74.88 228 ILE A O 1
ATOM 1786 N N . ALA A 1 229 ? 9.759 0.474 -24.281 1.00 74.62 229 ALA A N 1
ATOM 1787 C CA . ALA A 1 229 ? 10.158 -0.743 -24.993 1.00 74.62 229 ALA A CA 1
ATOM 1788 C C . ALA A 1 229 ? 11.362 -1.465 -24.356 1.00 74.62 229 ALA A C 1
ATOM 1790 O O . ALA A 1 229 ? 11.527 -2.665 -24.553 1.00 74.62 229 ALA A O 1
ATOM 1791 N N . ALA A 1 230 ? 12.203 -0.747 -23.605 1.00 77.56 230 ALA A N 1
ATOM 1792 C CA . ALA A 1 230 ? 13.369 -1.297 -22.913 1.00 77.56 230 ALA A CA 1
ATOM 1793 C C . ALA A 1 230 ? 13.049 -1.911 -21.536 1.00 77.56 230 ALA A C 1
ATOM 1795 O O . ALA A 1 230 ? 13.953 -2.440 -20.884 1.00 77.56 230 ALA A O 1
ATOM 1796 N N . GLN A 1 231 ? 11.800 -1.830 -21.064 1.00 78.12 231 GLN A N 1
ATOM 1797 C CA . GLN A 1 231 ? 11.389 -2.511 -19.836 1.00 78.12 231 GLN A CA 1
ATOM 1798 C C . GLN A 1 231 ? 11.450 -4.040 -20.011 1.00 78.12 231 GLN A C 1
ATOM 1800 O O . GLN A 1 231 ? 11.329 -4.534 -21.136 1.00 78.12 231 GLN A O 1
ATOM 1805 N N . PRO A 1 232 ? 11.632 -4.820 -18.926 1.00 78.88 232 PRO A N 1
ATOM 1806 C CA . PRO A 1 232 ? 11.631 -6.274 -19.029 1.00 78.88 232 PRO A CA 1
ATOM 1807 C C . PRO A 1 232 ? 10.351 -6.796 -19.710 1.00 78.88 232 PRO A C 1
ATOM 1809 O O . PRO A 1 232 ? 9.261 -6.285 -19.433 1.00 78.88 232 PRO A O 1
ATOM 1812 N N . PRO A 1 233 ? 10.438 -7.825 -20.570 1.00 77.50 233 PRO A N 1
ATOM 1813 C CA . PRO A 1 233 ? 9.268 -8.376 -21.247 1.00 77.50 233 PRO A CA 1
ATOM 1814 C C . PRO A 1 233 ? 8.158 -8.776 -20.265 1.00 77.50 233 PRO A C 1
ATOM 1816 O O . PRO A 1 233 ? 8.414 -9.462 -19.279 1.00 77.50 233 PRO A O 1
ATOM 1819 N N . GLY A 1 234 ? 6.921 -8.362 -20.548 1.00 74.12 234 GLY A N 1
ATOM 1820 C CA . GLY A 1 234 ? 5.744 -8.693 -19.735 1.00 74.12 234 GLY A CA 1
ATOM 1821 C C . GLY A 1 234 ? 5.439 -7.730 -18.583 1.00 74.12 234 GLY A C 1
ATOM 1822 O O . GLY A 1 234 ? 4.386 -7.875 -17.971 1.00 74.12 234 GLY A O 1
ATOM 1823 N N . THR A 1 235 ? 6.297 -6.736 -18.317 1.00 74.56 235 THR A N 1
ATOM 1824 C CA . THR A 1 235 ? 6.052 -5.669 -17.315 1.00 74.56 235 THR A CA 1
ATOM 1825 C C . THR A 1 235 ? 4.855 -4.797 -17.665 1.00 74.56 235 THR A C 1
ATOM 1827 O O . THR A 1 235 ? 4.104 -4.383 -16.785 1.00 74.56 235 THR A O 1
ATOM 1830 N N . LEU A 1 236 ? 4.640 -4.570 -18.960 1.00 77.88 236 LEU A N 1
ATOM 1831 C CA . LEU A 1 236 ? 3.491 -3.845 -19.474 1.00 77.88 236 LEU A CA 1
ATOM 1832 C C . LEU A 1 236 ? 2.298 -4.798 -19.650 1.00 77.88 236 LEU A C 1
ATOM 1834 O O . LEU A 1 236 ? 2.078 -5.351 -20.726 1.00 77.88 236 LEU A O 1
ATOM 1838 N N . GLN A 1 237 ? 1.505 -4.980 -18.595 1.00 73.06 237 GLN A N 1
ATOM 1839 C CA . GLN A 1 237 ? 0.288 -5.806 -18.617 1.00 73.06 237 GLN A CA 1
ATOM 1840 C C . GLN A 1 237 ? -0.960 -5.005 -19.038 1.00 73.06 237 GLN A C 1
ATOM 1842 O O . GLN A 1 237 ? -2.039 -5.164 -18.476 1.00 73.06 237 GLN A O 1
ATOM 1847 N N . GLY A 1 238 ? -0.806 -4.117 -20.025 1.00 70.81 238 GLY A N 1
ATOM 1848 C CA . GLY A 1 238 ? -1.883 -3.263 -20.547 1.00 70.81 238 GLY A CA 1
ATOM 1849 C C . GLY A 1 238 ? -2.091 -1.937 -19.806 1.00 70.81 238 GLY A C 1
ATOM 1850 O O . GLY A 1 238 ? -2.791 -1.072 -20.324 1.00 70.81 238 GLY A O 1
ATOM 1851 N N . GLU A 1 239 ? -1.444 -1.732 -18.656 1.00 79.94 239 GLU A N 1
ATOM 1852 C CA . GLU A 1 239 ? -1.453 -0.466 -17.913 1.00 79.94 239 GLU A CA 1
ATOM 1853 C C . GLU A 1 239 ? -0.023 -0.033 -17.562 1.00 79.94 239 GLU A C 1
ATOM 1855 O O . GLU A 1 239 ? 0.816 -0.855 -17.194 1.00 79.94 239 GLU A O 1
ATOM 1860 N N . ILE A 1 240 ? 0.250 1.270 -17.659 1.00 80.44 240 ILE A N 1
ATOM 1861 C CA . ILE A 1 240 ? 1.488 1.897 -17.185 1.00 80.44 240 ILE A CA 1
ATOM 1862 C C . ILE A 1 240 ? 1.141 3.215 -16.499 1.00 80.44 240 ILE A C 1
ATOM 1864 O O . ILE A 1 240 ? 0.297 3.971 -16.982 1.00 80.44 240 ILE A O 1
ATOM 1868 N N . LYS A 1 241 ? 1.797 3.494 -15.372 1.00 88.25 241 LYS A N 1
ATOM 1869 C CA . LYS A 1 241 ? 1.673 4.758 -14.641 1.00 88.25 241 LYS A CA 1
ATOM 1870 C C . LYS A 1 241 ? 3.068 5.338 -14.444 1.00 88.25 241 LYS A C 1
ATOM 1872 O O . LYS A 1 241 ? 4.004 4.603 -14.137 1.00 88.25 241 LYS A O 1
ATOM 1877 N N . PHE A 1 242 ? 3.245 6.637 -14.638 1.00 86.44 242 PHE A N 1
ATOM 1878 C CA . PHE A 1 242 ? 4.531 7.296 -14.417 1.00 86.44 242 PHE A CA 1
ATOM 1879 C C . PHE A 1 242 ? 4.335 8.720 -13.909 1.00 86.44 242 PHE A C 1
ATOM 1881 O O . PHE A 1 242 ? 3.290 9.328 -14.128 1.00 86.44 242 PHE A O 1
ATOM 1888 N N . THR A 1 243 ? 5.332 9.234 -13.195 1.00 83.31 243 THR A N 1
ATOM 1889 C CA . THR A 1 243 ? 5.357 10.631 -12.758 1.00 83.31 243 THR A CA 1
ATOM 1890 C C . THR A 1 243 ? 6.051 11.480 -13.820 1.00 83.31 243 THR A C 1
ATOM 1892 O O . THR A 1 243 ? 7.212 11.215 -14.134 1.00 83.31 243 THR A O 1
ATOM 1895 N N . GLU A 1 244 ? 5.364 12.498 -14.346 1.00 73.94 244 GLU A N 1
ATOM 1896 C CA . GLU A 1 244 ? 5.969 13.566 -15.165 1.00 73.94 244 GLU A CA 1
ATOM 1897 C C . GLU A 1 244 ? 6.772 14.548 -14.301 1.00 73.94 244 GLU A C 1
ATOM 1899 O O . GLU A 1 244 ? 6.360 14.867 -13.166 1.00 73.94 244 GLU A O 1
#

Radius of gyration: 18.22 Å; chains: 1; bounding box: 47×34×53 Å

pLDDT: mean 90.16, std 10.74, range [48.12, 98.75]

Sequence (244 aa):
CGFHMASLDIRQESTWHTNVVADLFAHAPNLPDYNALDEAGRQQALTQLIAAPGAPLLFEQNLSPETQEQLALMRTIARLRELVGARTFGSYIISMTNRTSHILEVLFLMRFAGLSGQDEQGRPYAALPIAPLFETIEDLKNIDTILPQLLDNPTYRALLESQNDTQEIMLGYSDSSKDGGILTSAWQLYRAQQTILDIARRYHIKTRLFHGRGGSVSRGGGSTHHAIAAQPPGTLQGEIKFTE

Foldseek 3Di:
DAQQVAAAEAEDALVLLLVLVQQQQVVPPPHDRSVPDDQVRLLVRLLVLQLDADFDDDDCPPGDPSNVVLLVVLQVVLVCCVVRHLRNHEAHEYPPDQGLSSQSSVLNSNSNNPQWHADPVSQTEHSYAYAYEQAALNSLVCLLPNVVVQCVSPNSVSHCVVVVQEHEYEYHQPRNCVHPNNVSSVVSVLVSLVSVVVSCVVSVGHYEYEYEPDQPCRPPPDPVVVSVVPHPPPSPPPHYHYDD